Protein AF-A0A4W5PX77-F1 (afdb_monomer_lite)

Radius of gyration: 25.6 Å; chains: 1; bounding box: 79×38×83 Å

Organism: NCBI:txid62062

Foldseek 3Di:
DVVCLVPLVVCVVPVVVLLVVLVVDDLQCNVVNCVSNVDDLLSLLQSLLVNLVVDDDCVVNVVSLVSSLVVSLVVLQAADPDLVVLLSNLLSLLSSLLSLLVNQLALVSLPNNLSSVLSSQSSQQSNVPDDDPVSVVSSVVSLVSSLVSVVVSLCSRCVDQLADPDDDRDPSNVSNVVSLLSQLPRHHNDPVSNVVSNVVSLVVVLVRLLVDQLVSLLVCLVVCLVVCVVRPVSNNVSSVVSNVVSVVVVVVVVVVVVVVVVVVVVVVVVVVPD

pLDDT: mean 84.4, std 13.74, range [32.41, 97.62]

Sequence (274 aa):
MKVMTDKTHLVEVDHLLVRSWMCLLELEDLMSFISVAHVDVLDTLQQLHFSLKSVTCYYTYKQPVTVILSYLIEITGQHFSDNRYGECCLKTAVSVLGTICKDTADSDRCELPLNCLHLVSLIAETAGSSHPQSVKIKENKVLEETLRTMRDWRRKAFPNKLVHHGSYFTSKIEPEMKVWKRLVSVTFGNEEFTERWRSTFLNDFEGKLKKEKPMHQIEIYCDKIEEVGKTSPYFCNSLEKCALEAVTAICQARLSFFSDTVCTLNDNIYLKCV

Secondary structure (DSSP, 8-state):
-HHHHHTGGGGGT-HHHHHHHHTTS-HHHHHHHHHHHT--HHHHHHHHHHHHHH---HHHHHHHHHHHHHHHHHHHTSPPS-HHHHHHHHHHHHHHHHHHHHH--SGGGTHHHHHHHHHHHHHHHHHHTT--HHHHHHHHHHHHHHHHHHHHHHHHHS-S-SSPSSS-HHHHHHHHHHHHHHHHH---S-HHHHHHHHHHHHHHHHHHHTTS-HHHHHHHHHHHHHHHHTT-HHHHHHHHHHHHHHHHHHHHHHHHHHHHHHHHHHHHHHTT--

Structure (mmCIF, N/CA/C/O backbone):
data_AF-A0A4W5PX77-F1
#
_entry.id   AF-A0A4W5PX77-F1
#
loop_
_atom_site.group_PDB
_atom_site.id
_atom_site.type_symbol
_atom_site.label_atom_id
_atom_site.label_alt_id
_atom_site.label_comp_id
_atom_site.label_asym_id
_atom_site.label_entity_id
_atom_site.label_seq_id
_atom_site.pdbx_PDB_ins_code
_atom_site.Cartn_x
_atom_site.Cartn_y
_atom_site.Cartn_z
_atom_site.occupancy
_atom_site.B_iso_or_equiv
_atom_site.auth_seq_id
_atom_site.auth_comp_id
_atom_site.auth_asym_id
_atom_site.auth_atom_id
_atom_site.pdbx_PDB_model_num
ATOM 1 N N . MET A 1 1 ? -22.951 -13.042 18.967 1.00 82.44 1 MET A N 1
ATOM 2 C CA . MET A 1 1 ? -23.517 -11.794 18.412 1.00 82.44 1 MET A CA 1
ATOM 3 C C . MET A 1 1 ? -24.801 -11.322 19.113 1.00 82.44 1 MET A C 1
ATOM 5 O O . MET A 1 1 ? -24.721 -10.320 19.799 1.00 82.44 1 MET A O 1
ATOM 9 N N . LYS A 1 2 ? -25.947 -12.028 19.045 1.00 85.12 2 LYS A N 1
ATOM 10 C CA . LYS A 1 2 ? -27.260 -11.539 19.553 1.00 85.12 2 LYS A CA 1
ATOM 11 C C . LYS A 1 2 ? -27.244 -10.898 20.955 1.00 85.12 2 LYS A C 1
ATOM 13 O O . LYS A 1 2 ? -27.731 -9.792 21.126 1.00 85.12 2 LYS A O 1
ATOM 18 N N . VAL A 1 3 ? -26.620 -11.552 21.940 1.00 88.06 3 VAL A N 1
ATOM 19 C CA . VAL A 1 3 ? -26.504 -11.015 23.313 1.00 88.06 3 VAL A CA 1
ATOM 20 C C . VAL A 1 3 ? -25.723 -9.695 23.359 1.00 88.06 3 VAL A C 1
ATOM 22 O O . VAL A 1 3 ? -26.093 -8.797 24.105 1.00 88.06 3 VAL A O 1
ATOM 25 N N . MET A 1 4 ? -24.661 -9.567 22.561 1.00 89.69 4 MET A N 1
ATOM 26 C CA . MET A 1 4 ? -23.821 -8.364 22.505 1.00 89.69 4 MET A CA 1
ATOM 27 C C . MET A 1 4 ? -24.593 -7.191 21.887 1.00 89.69 4 MET A C 1
ATOM 29 O O . MET A 1 4 ? -24.539 -6.072 22.393 1.00 89.69 4 MET A O 1
ATOM 33 N N . THR A 1 5 ? -25.372 -7.465 20.839 1.00 84.12 5 THR A N 1
ATOM 34 C CA . THR A 1 5 ? -26.258 -6.490 20.187 1.00 84.12 5 THR A CA 1
ATOM 35 C C . THR A 1 5 ? -27.376 -6.033 21.135 1.00 84.12 5 THR A C 1
ATOM 37 O O . THR A 1 5 ? -27.592 -4.841 21.315 1.00 84.12 5 THR A O 1
ATOM 40 N N . ASP A 1 6 ? -28.032 -6.964 21.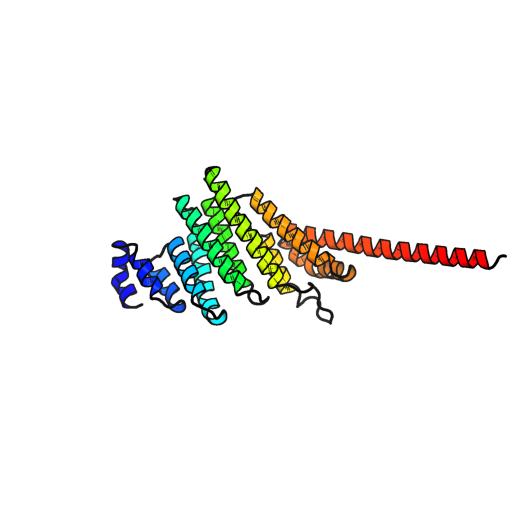835 1.00 88.50 6 ASP A N 1
ATOM 41 C CA . ASP A 1 6 ? -29.110 -6.641 22.786 1.00 88.50 6 ASP A CA 1
ATOM 42 C C . ASP A 1 6 ? -28.602 -5.863 24.017 1.00 88.50 6 ASP A C 1
ATOM 44 O O . ASP A 1 6 ? -29.361 -5.169 24.702 1.00 88.50 6 ASP A O 1
ATOM 48 N N . LYS A 1 7 ? -27.311 -6.001 24.340 1.00 90.06 7 LYS A N 1
ATOM 49 C CA . LYS A 1 7 ? -26.670 -5.409 25.520 1.00 90.06 7 LYS A CA 1
ATOM 50 C C . LYS A 1 7 ? -25.623 -4.352 25.180 1.00 90.06 7 LYS A C 1
ATOM 52 O O . LYS A 1 7 ? -24.792 -4.047 26.026 1.00 90.06 7 LYS A O 1
ATOM 57 N N . THR A 1 8 ? -25.677 -3.752 23.990 1.00 86.12 8 THR A N 1
ATOM 58 C CA . THR A 1 8 ? -24.665 -2.775 23.542 1.00 86.12 8 THR A CA 1
ATOM 59 C C . THR A 1 8 ? -24.523 -1.576 24.488 1.00 86.12 8 THR A C 1
ATOM 61 O O . THR A 1 8 ? -23.413 -1.102 24.682 1.00 86.12 8 THR A O 1
ATOM 64 N N . HIS A 1 9 ? -25.586 -1.178 25.197 1.00 87.06 9 HIS A N 1
ATOM 65 C CA . HIS A 1 9 ? -25.525 -0.152 26.252 1.00 87.06 9 HIS A CA 1
ATOM 66 C C . HIS A 1 9 ? -24.506 -0.449 27.373 1.00 87.06 9 HIS A C 1
ATOM 68 O O . HIS A 1 9 ? -24.065 0.465 28.057 1.00 87.06 9 HIS A O 1
ATOM 74 N N . LEU A 1 10 ? -24.103 -1.710 27.584 1.00 89.31 10 LEU A N 1
ATOM 75 C CA . LEU A 1 10 ? -23.059 -2.055 28.559 1.00 89.31 10 LEU A CA 1
ATOM 76 C C . LEU A 1 10 ? -21.664 -1.577 28.129 1.00 89.31 10 LEU A C 1
ATOM 78 O O . LEU A 1 10 ? -20.806 -1.382 28.985 1.00 89.31 10 LEU A O 1
ATOM 82 N N . VAL A 1 11 ? -21.443 -1.360 26.828 1.00 86.50 11 VAL A N 1
ATOM 83 C CA . VAL A 1 11 ? -20.187 -0.808 26.294 1.00 86.50 11 VAL A CA 1
ATOM 84 C C . VAL A 1 11 ? -19.985 0.642 26.742 1.00 86.50 11 VAL A C 1
ATOM 86 O O . VAL A 1 11 ? -18.852 1.067 26.945 1.00 86.50 11 VAL A O 1
ATOM 89 N N . GLU A 1 12 ? -21.070 1.385 26.980 1.00 81.50 12 GLU A N 1
ATOM 90 C CA . GLU A 1 12 ? -21.004 2.746 27.530 1.00 81.50 12 GLU A CA 1
ATOM 91 C C . GLU A 1 12 ? -20.521 2.759 28.990 1.00 81.50 12 GLU A C 1
ATOM 93 O O . GLU A 1 12 ? -19.965 3.752 29.455 1.00 81.50 12 GLU A O 1
ATOM 98 N N . VAL A 1 13 ? -20.722 1.653 29.717 1.00 84.69 13 VAL A N 1
ATOM 99 C CA . VAL A 1 13 ? -20.333 1.509 31.128 1.00 84.69 13 VAL A CA 1
ATOM 100 C C . VAL A 1 13 ? -18.892 1.013 31.259 1.00 84.69 13 VAL A C 1
ATOM 102 O O . VAL A 1 13 ? -18.151 1.502 32.111 1.00 84.69 13 VAL A O 1
ATOM 105 N N . ASP A 1 14 ? -18.486 0.056 30.421 1.00 86.31 14 ASP A N 1
ATOM 106 C CA . ASP A 1 14 ? -17.130 -0.494 30.399 1.00 86.31 14 ASP A CA 1
ATOM 107 C C . ASP A 1 14 ? -16.559 -0.515 28.975 1.00 86.31 14 ASP A C 1
ATOM 109 O O . ASP A 1 14 ? -16.858 -1.388 28.159 1.00 86.31 14 ASP A O 1
ATOM 113 N N . HIS A 1 15 ? -15.658 0.427 28.704 1.00 78.31 15 HIS A N 1
ATOM 114 C CA . HIS A 1 15 ? -14.959 0.550 27.427 1.00 78.31 15 HIS A CA 1
ATOM 115 C C . HIS A 1 15 ? -14.039 -0.643 27.107 1.00 78.31 15 HIS A C 1
ATOM 117 O O . HIS A 1 15 ? -13.661 -0.824 25.956 1.00 78.31 15 HIS A O 1
ATOM 123 N N . LEU A 1 16 ? -13.670 -1.490 28.078 1.00 86.69 16 LEU A N 1
ATOM 124 C CA . LEU A 1 16 ? -12.897 -2.713 27.815 1.00 86.69 16 LEU A CA 1
ATOM 125 C C . LEU A 1 16 ? -13.786 -3.882 27.373 1.00 86.69 16 LEU A C 1
ATOM 127 O O . LEU A 1 16 ? -13.297 -4.852 26.775 1.00 86.69 16 LEU A O 1
ATOM 131 N N . LEU A 1 17 ? -15.093 -3.793 27.629 1.00 89.81 17 LEU A N 1
ATOM 132 C CA . LEU A 1 17 ? -16.058 -4.819 27.254 1.00 89.81 17 LEU A CA 1
ATOM 133 C C . LEU A 1 17 ? -16.120 -4.992 25.737 1.00 89.81 17 LEU A C 1
ATOM 135 O O . LEU A 1 17 ? -16.166 -6.123 25.256 1.00 89.81 17 LEU A O 1
ATOM 139 N N . VAL A 1 18 ? -16.037 -3.888 24.986 1.00 90.75 18 VAL A N 1
ATOM 140 C CA . VAL A 1 18 ? -16.074 -3.910 23.517 1.00 90.75 18 VAL A CA 1
ATOM 141 C C . VAL A 1 18 ? -14.930 -4.737 22.937 1.00 90.75 18 VAL A C 1
ATOM 143 O O . VAL A 1 18 ? -15.154 -5.578 22.070 1.00 90.75 18 VAL A O 1
ATOM 146 N N . ARG A 1 19 ? -13.720 -4.596 23.492 1.00 90.38 19 ARG A N 1
ATOM 147 C CA . ARG A 1 19 ? -12.536 -5.369 23.090 1.00 90.38 19 ARG A CA 1
ATOM 148 C C . ARG A 1 19 ? -12.712 -6.847 23.403 1.00 90.38 19 ARG A C 1
ATOM 150 O O . ARG A 1 19 ? -12.435 -7.700 22.565 1.00 90.38 19 ARG A O 1
ATOM 157 N N . SER A 1 20 ? -13.221 -7.148 24.595 1.00 91.06 20 SER A N 1
ATOM 158 C CA . SER A 1 20 ? -13.480 -8.525 25.024 1.00 91.06 20 SER A CA 1
ATOM 159 C C . SER A 1 20 ? -14.517 -9.207 24.131 1.00 91.06 20 SER A C 1
ATOM 161 O O . SER A 1 20 ? -14.346 -10.366 23.764 1.00 91.06 20 SER A O 1
ATOM 163 N N . TRP A 1 21 ? -15.574 -8.489 23.745 1.00 92.50 21 TRP A N 1
ATOM 164 C CA . TRP A 1 21 ? -16.597 -8.999 22.836 1.00 92.50 21 TRP A CA 1
ATOM 165 C C . TRP A 1 21 ? -16.064 -9.219 21.428 1.00 92.50 21 TRP A C 1
ATOM 167 O O . TRP A 1 21 ? -16.305 -10.284 20.868 1.00 92.50 21 TRP A O 1
ATOM 177 N N . MET A 1 22 ? -15.287 -8.278 20.891 1.00 91.56 22 MET A N 1
ATOM 178 C CA . MET A 1 22 ? -14.663 -8.429 19.577 1.00 91.56 22 MET A CA 1
ATOM 179 C C . MET A 1 22 ? -13.750 -9.659 19.488 1.00 91.56 22 MET A C 1
ATOM 181 O O . MET A 1 22 ? -13.801 -10.373 18.491 1.00 91.56 22 MET A O 1
ATOM 185 N N . CYS A 1 23 ? -12.983 -9.975 20.537 1.00 89.38 23 CYS A N 1
ATOM 186 C CA . CYS A 1 23 ? -12.140 -11.177 20.585 1.00 89.38 23 CYS A CA 1
ATOM 187 C C . CYS A 1 23 ? -12.918 -12.503 20.495 1.00 89.38 23 CYS A C 1
ATOM 189 O O . CYS A 1 23 ? -12.324 -13.532 20.178 1.00 89.38 23 CYS A O 1
ATOM 191 N N . LEU A 1 24 ? -14.218 -12.497 20.804 1.00 90.25 24 LEU A N 1
ATOM 192 C CA . LEU A 1 24 ? -15.087 -13.675 20.749 1.00 90.25 24 LEU A CA 1
ATOM 193 C C . LEU A 1 24 ? -15.834 -13.804 19.413 1.00 90.25 24 LEU A C 1
ATOM 195 O O . LEU A 1 24 ? -16.539 -14.793 19.216 1.00 90.25 24 LEU A O 1
ATOM 199 N N . LEU A 1 25 ? -15.738 -12.804 18.533 1.00 89.69 25 LEU A N 1
ATOM 200 C CA . LEU A 1 25 ? -16.425 -12.794 17.246 1.00 89.69 25 LEU A CA 1
ATOM 201 C C . LEU A 1 25 ? -15.556 -13.403 16.150 1.00 89.69 25 LEU A C 1
ATOM 203 O O . LEU A 1 25 ? -14.342 -13.200 16.097 1.00 89.69 25 LEU A O 1
ATOM 207 N N . GLU A 1 26 ? -16.213 -14.105 15.233 1.00 88.88 26 GLU A N 1
ATOM 208 C CA . GLU A 1 26 ? -15.604 -14.464 13.962 1.00 88.88 26 GLU A CA 1
ATOM 209 C C . GLU A 1 26 ? -15.428 -13.212 13.097 1.00 88.88 26 GLU A C 1
ATOM 211 O O . GLU A 1 26 ? -16.154 -12.222 13.222 1.00 88.88 26 GLU A O 1
ATOM 216 N N . LEU A 1 27 ? -14.449 -13.253 12.195 1.00 88.56 27 LEU A N 1
ATOM 217 C CA . LEU A 1 27 ? -14.111 -12.103 11.363 1.00 88.56 27 LEU A CA 1
ATOM 218 C C . LEU A 1 27 ? -15.284 -11.661 10.464 1.00 88.56 27 LEU A C 1
ATOM 220 O O . LEU A 1 27 ? -15.426 -10.473 10.191 1.00 88.56 27 LEU A O 1
ATOM 224 N N . GLU A 1 28 ? -16.129 -12.602 10.040 1.00 88.88 28 GLU A N 1
ATOM 225 C CA . GLU A 1 28 ? -17.333 -12.346 9.235 1.00 88.88 28 GLU A CA 1
ATOM 226 C C . GLU A 1 28 ? -18.388 -11.533 10.003 1.00 88.88 28 GLU A C 1
ATOM 228 O O . GLU A 1 28 ? -19.028 -10.644 9.440 1.00 88.88 28 GLU A O 1
ATOM 233 N N . ASP A 1 29 ? -18.506 -11.773 11.308 1.00 90.75 29 ASP A N 1
ATOM 234 C CA . ASP A 1 29 ? -19.460 -11.104 12.194 1.00 90.75 29 ASP A CA 1
ATOM 235 C C . ASP A 1 29 ? -18.956 -9.745 12.691 1.00 90.75 29 ASP A C 1
ATOM 237 O O . ASP A 1 29 ? -19.744 -8.903 13.135 1.00 90.75 29 ASP A O 1
ATOM 241 N N . LEU A 1 30 ? -17.643 -9.517 12.623 1.00 91.56 30 LEU A N 1
ATOM 242 C CA . LEU A 1 30 ? -16.988 -8.380 13.256 1.00 91.56 30 LEU A CA 1
ATOM 243 C C . LEU A 1 30 ? -17.537 -7.035 12.761 1.00 91.56 30 LEU A C 1
ATOM 245 O O . LEU A 1 30 ? -17.789 -6.148 13.573 1.00 91.56 30 LEU A O 1
ATOM 249 N N . MET A 1 31 ? -17.794 -6.892 11.458 1.00 92.19 31 MET A N 1
ATOM 250 C CA . MET A 1 31 ? -18.324 -5.637 10.912 1.00 92.19 31 MET A CA 1
ATOM 251 C C . MET A 1 31 ? -19.724 -5.309 11.398 1.00 92.19 31 MET A C 1
ATOM 253 O O . MET A 1 31 ? -19.991 -4.167 11.766 1.00 92.19 31 MET A O 1
ATOM 257 N N . SER A 1 32 ? -20.602 -6.311 11.452 1.00 90.94 32 SER A N 1
ATOM 258 C CA . SER A 1 32 ? -21.961 -6.113 11.959 1.00 90.94 32 SER A CA 1
ATOM 259 C C . SER A 1 32 ? -21.947 -5.597 13.402 1.00 90.94 32 SER A C 1
ATOM 261 O O . SER A 1 32 ? -22.743 -4.734 13.766 1.00 90.94 32 SER A O 1
ATOM 263 N N . PHE A 1 33 ? -20.992 -6.071 14.206 1.00 91.44 33 PHE A N 1
ATOM 264 C CA . PHE A 1 33 ? -20.818 -5.624 15.577 1.00 91.44 33 PHE A CA 1
ATOM 265 C C . PHE A 1 33 ? -20.198 -4.225 15.661 1.00 91.44 33 PHE A C 1
ATOM 267 O O . PHE A 1 33 ? -20.734 -3.386 16.384 1.00 91.44 33 PHE A O 1
ATOM 274 N N . ILE A 1 34 ? -19.123 -3.954 14.908 1.00 91.12 34 ILE A N 1
ATOM 275 C CA . ILE A 1 34 ? -18.443 -2.648 14.893 1.00 91.12 34 ILE A CA 1
ATOM 276 C C . ILE A 1 34 ? -19.433 -1.520 14.599 1.00 91.12 34 ILE A C 1
ATOM 278 O O . ILE A 1 34 ? -19.446 -0.514 15.308 1.00 91.12 34 ILE A O 1
ATOM 282 N N . SER A 1 35 ? -20.287 -1.712 13.590 1.00 87.50 35 SER A N 1
ATOM 283 C CA . SER A 1 35 ? -21.270 -0.709 13.182 1.00 87.50 35 SER A CA 1
ATOM 284 C C . SER A 1 35 ? -22.351 -0.466 14.237 1.00 87.50 35 SER A C 1
ATOM 286 O O . SER A 1 35 ? -22.776 0.670 14.411 1.00 87.50 35 SER A O 1
ATOM 288 N N . VAL A 1 36 ? -22.796 -1.498 14.962 1.00 88.19 36 VAL A N 1
ATOM 289 C CA . VAL A 1 36 ? -23.818 -1.335 16.014 1.00 88.19 36 VAL A CA 1
ATOM 290 C C . VAL A 1 36 ? -23.225 -0.705 17.275 1.00 88.19 36 VAL A C 1
ATOM 292 O O . VAL A 1 36 ? -23.824 0.193 17.866 1.00 88.19 36 VAL A O 1
ATOM 295 N N . ALA A 1 37 ? -22.043 -1.161 17.686 1.00 86.38 37 ALA A N 1
ATOM 296 C CA . ALA A 1 37 ? -21.389 -0.709 18.909 1.00 86.38 37 ALA A CA 1
ATOM 297 C C . ALA A 1 37 ? -20.621 0.613 18.751 1.00 86.38 37 ALA A C 1
ATOM 299 O O . ALA A 1 37 ? -20.112 1.118 19.747 1.00 86.38 37 ALA A O 1
ATOM 300 N N . HIS A 1 38 ? -20.549 1.172 17.535 1.00 84.75 38 HIS A N 1
ATOM 301 C CA . HIS A 1 38 ? -19.809 2.399 17.216 1.00 84.75 38 HIS A CA 1
ATOM 302 C C . HIS A 1 38 ? -18.356 2.342 17.710 1.00 84.75 38 HIS A C 1
ATOM 304 O O . HIS A 1 38 ? -17.861 3.250 18.377 1.00 84.75 38 HIS A O 1
ATOM 310 N N . VAL A 1 39 ? -17.681 1.231 17.404 1.00 88.38 39 VAL A N 1
ATOM 311 C CA . VAL A 1 39 ? -16.306 0.986 17.856 1.00 88.38 39 VAL A CA 1
ATOM 312 C C . VAL A 1 39 ? -15.356 1.982 17.200 1.00 88.38 39 VAL A C 1
ATOM 314 O O . VAL A 1 39 ? -15.452 2.254 16.001 1.00 88.38 39 VAL A O 1
ATOM 317 N N . ASP A 1 40 ? -14.423 2.508 17.991 1.00 89.44 40 ASP A N 1
ATOM 318 C CA . ASP A 1 40 ? -13.455 3.487 17.517 1.00 89.44 40 ASP A CA 1
ATOM 319 C C . ASP A 1 40 ? -12.414 2.893 16.541 1.00 89.44 40 ASP A C 1
ATOM 321 O O . ASP A 1 40 ? -12.294 1.673 16.356 1.00 89.44 40 ASP A O 1
ATOM 325 N N . VAL A 1 41 ? -11.661 3.782 15.883 1.00 92.38 41 VAL A N 1
ATOM 326 C CA . VAL A 1 41 ? -10.659 3.436 14.859 1.00 92.38 41 VAL A CA 1
ATOM 327 C C . VAL A 1 41 ? -9.562 2.532 15.421 1.00 92.38 41 VAL A C 1
ATOM 329 O O . VAL A 1 41 ? -9.208 1.526 14.803 1.00 92.38 41 VAL A O 1
ATOM 332 N N . LEU A 1 42 ? -9.010 2.880 16.583 1.00 93.31 42 LEU A N 1
ATOM 333 C CA . LEU A 1 42 ? -7.891 2.172 17.195 1.00 93.31 42 LEU A CA 1
ATOM 334 C C . LEU A 1 42 ? -8.287 0.756 17.612 1.00 93.31 42 LEU A C 1
ATOM 336 O O . LEU A 1 42 ? -7.567 -0.192 17.299 1.00 93.31 42 LEU A O 1
ATOM 340 N N . ASP A 1 43 ? -9.422 0.609 18.284 1.00 93.19 43 ASP A N 1
ATOM 341 C CA . ASP A 1 43 ? -9.918 -0.680 18.759 1.00 93.19 43 ASP A CA 1
ATOM 342 C C . ASP A 1 43 ? -10.281 -1.596 17.584 1.00 93.19 43 ASP A C 1
ATOM 344 O O . ASP A 1 43 ? -9.923 -2.779 17.577 1.00 93.19 43 ASP A O 1
ATOM 348 N N . THR A 1 44 ? -10.872 -1.033 16.527 1.00 94.62 44 THR A N 1
ATOM 349 C CA . THR A 1 44 ? -11.137 -1.752 15.275 1.00 94.62 44 THR A CA 1
ATOM 350 C C . THR A 1 44 ? -9.838 -2.212 14.596 1.00 94.62 44 THR A C 1
ATOM 352 O O . THR A 1 44 ? -9.718 -3.372 14.192 1.00 94.62 44 THR A O 1
ATOM 355 N N . LEU A 1 45 ? -8.825 -1.341 14.503 1.00 96.00 45 LEU A N 1
ATOM 356 C CA . LEU A 1 45 ? -7.507 -1.678 13.949 1.00 96.00 45 LEU A CA 1
ATOM 357 C C . LEU A 1 45 ? -6.794 -2.767 14.762 1.00 96.00 45 LEU A C 1
ATOM 359 O O . LEU A 1 45 ? -6.174 -3.665 14.186 1.00 96.00 45 LEU A O 1
ATOM 363 N N . GLN A 1 46 ? -6.869 -2.700 16.093 1.00 94.88 46 GLN A N 1
ATOM 364 C CA . GLN A 1 46 ? -6.278 -3.697 16.985 1.00 94.88 46 GLN A CA 1
ATOM 365 C C . GLN A 1 46 ? -6.940 -5.061 16.807 1.00 94.88 46 GLN A C 1
ATOM 367 O O . GLN A 1 46 ? -6.235 -6.065 16.673 1.00 94.88 46 GLN A O 1
ATOM 372 N N . GLN A 1 47 ? -8.272 -5.095 16.740 1.00 93.81 47 GLN A N 1
ATOM 373 C CA . GLN A 1 47 ? -9.006 -6.330 16.498 1.00 93.81 47 GLN A CA 1
ATOM 374 C C . GLN A 1 47 ? -8.697 -6.914 15.117 1.00 93.81 47 GLN A C 1
ATOM 376 O O . GLN A 1 47 ? -8.498 -8.125 14.985 1.00 93.81 47 GLN A O 1
ATOM 381 N N . LEU A 1 48 ? -8.616 -6.070 14.086 1.00 94.06 48 LEU A N 1
ATOM 382 C CA . LEU A 1 48 ? -8.241 -6.501 12.744 1.00 94.06 48 LEU A CA 1
ATOM 383 C C . LEU A 1 48 ? -6.830 -7.107 12.734 1.00 94.06 48 LEU A C 1
ATOM 385 O O . LEU A 1 48 ? -6.623 -8.194 12.198 1.00 94.06 48 LEU A O 1
ATOM 389 N N . HIS A 1 49 ? -5.866 -6.448 13.379 1.00 93.38 49 HIS A N 1
ATOM 390 C CA . HIS A 1 49 ? -4.502 -6.959 13.514 1.00 93.38 49 HIS A CA 1
ATOM 391 C C . HIS A 1 49 ? -4.448 -8.298 14.260 1.00 93.38 49 HIS A C 1
ATOM 393 O O . HIS A 1 49 ? -3.674 -9.178 13.885 1.00 93.38 49 HIS A O 1
ATOM 399 N N . PHE A 1 50 ? -5.254 -8.461 15.310 1.00 91.69 50 PHE A N 1
ATOM 400 C CA . PHE A 1 50 ? -5.369 -9.719 16.041 1.00 91.69 50 PHE A CA 1
ATOM 401 C C . PHE A 1 50 ? -5.953 -10.832 15.159 1.00 91.69 50 PHE A C 1
ATOM 403 O O . PHE A 1 50 ? -5.364 -11.906 15.059 1.00 91.69 50 PHE A O 1
ATOM 410 N N . SER A 1 51 ? -7.049 -10.549 14.455 1.00 90.12 51 SER A N 1
ATOM 411 C CA . SER A 1 51 ? -7.750 -11.517 13.601 1.00 90.12 51 SER A CA 1
ATOM 412 C C . SER A 1 51 ? -6.900 -11.967 12.408 1.00 90.12 51 SER A C 1
ATOM 414 O O . SER A 1 51 ? -6.876 -13.141 12.051 1.00 90.12 51 SER A O 1
ATOM 416 N N . LEU A 1 52 ? -6.125 -11.058 11.813 1.00 89.69 52 LEU A N 1
ATOM 417 C CA . LEU A 1 52 ? -5.209 -11.393 10.719 1.00 89.69 52 LEU A CA 1
ATOM 418 C C . LEU A 1 52 ? -4.053 -12.306 11.150 1.00 89.69 52 LEU A C 1
ATOM 420 O O . LEU A 1 52 ? -3.456 -12.964 10.307 1.00 89.69 52 LEU A O 1
ATOM 424 N N . LYS A 1 53 ? -3.723 -12.370 12.445 1.00 86.38 53 LYS A N 1
ATOM 425 C CA . LYS A 1 53 ? -2.709 -13.310 12.951 1.00 86.38 53 LYS A CA 1
ATOM 426 C C . LYS A 1 53 ? -3.246 -14.723 13.146 1.00 86.38 53 LYS A C 1
ATOM 428 O O . LYS A 1 53 ? -2.445 -15.654 13.197 1.00 86.38 53 LYS A O 1
ATOM 433 N N . SER A 1 54 ? -4.557 -14.882 13.314 1.00 81.69 54 SER A N 1
ATOM 434 C CA . SER A 1 54 ? -5.187 -16.182 13.557 1.00 81.69 54 SER A CA 1
ATOM 435 C C . SER A 1 54 ? -5.713 -16.841 12.281 1.00 81.69 54 SER A C 1
ATOM 437 O O . SER A 1 54 ? -5.779 -18.069 12.226 1.00 81.69 54 SER A O 1
ATOM 439 N N . VAL A 1 55 ? -6.052 -16.067 11.244 1.00 78.19 55 VAL A N 1
ATOM 440 C CA . VAL A 1 55 ? -6.567 -16.596 9.971 1.00 78.19 55 VAL A CA 1
ATOM 441 C C . VAL A 1 55 ? -5.436 -16.822 8.968 1.00 78.19 55 VAL A C 1
ATOM 443 O O . VAL A 1 55 ? -4.682 -15.911 8.654 1.00 78.19 55 VAL A O 1
ATOM 446 N N . THR A 1 56 ? -5.349 -18.030 8.405 1.00 72.50 56 THR A N 1
ATOM 447 C CA . THR A 1 56 ? -4.269 -18.418 7.475 1.00 72.50 56 THR A CA 1
ATOM 448 C C . THR A 1 56 ? -4.673 -18.414 5.997 1.00 72.50 56 THR A C 1
ATOM 450 O O . THR A 1 56 ? -3.809 -18.502 5.127 1.00 72.50 56 THR A O 1
ATOM 453 N N . CYS A 1 57 ? -5.970 -18.309 5.678 1.00 84.56 57 CYS A N 1
ATOM 454 C CA . CYS A 1 57 ? -6.473 -18.364 4.303 1.00 84.56 57 CYS A CA 1
ATOM 455 C C . CYS A 1 57 ? -6.912 -16.985 3.789 1.00 84.56 57 CYS A C 1
ATOM 457 O O . CYS A 1 57 ? -7.890 -16.415 4.276 1.00 84.56 57 CYS A O 1
ATOM 459 N N . TYR A 1 58 ? -6.243 -16.494 2.738 1.00 84.88 58 TYR A N 1
ATOM 460 C CA . TYR A 1 58 ? -6.559 -15.216 2.085 1.00 84.88 58 TYR A CA 1
ATOM 461 C C . TYR A 1 58 ? -8.023 -15.110 1.640 1.00 84.88 58 TYR A C 1
ATOM 463 O O . TYR A 1 58 ? -8.673 -14.100 1.896 1.00 84.88 58 TYR A O 1
ATOM 471 N N . TYR A 1 59 ? -8.565 -16.145 0.992 1.00 85.06 59 TYR A N 1
ATOM 472 C CA . TYR A 1 59 ? -9.931 -16.098 0.457 1.00 85.06 59 TYR A CA 1
ATOM 473 C C . TYR A 1 59 ? -10.994 -15.986 1.554 1.00 85.06 59 TYR A C 1
ATOM 475 O O . TYR A 1 59 ? -12.039 -15.389 1.311 1.00 85.06 59 TYR A O 1
ATOM 483 N N . THR A 1 60 ? -10.702 -16.498 2.751 1.00 85.19 60 THR A N 1
ATOM 484 C CA . THR A 1 60 ? -11.589 -16.416 3.915 1.00 85.19 60 THR A CA 1
ATOM 485 C C . THR A 1 60 ? -11.619 -15.002 4.489 1.00 85.19 60 THR A C 1
ATOM 487 O O . THR A 1 60 ? -12.693 -14.458 4.716 1.00 85.19 60 THR A O 1
ATOM 490 N N . TYR A 1 61 ? -10.461 -14.355 4.678 1.00 89.75 61 TYR A N 1
ATOM 491 C CA . TYR A 1 61 ? -10.444 -13.019 5.284 1.00 89.75 61 TYR A CA 1
ATOM 492 C C . TYR A 1 61 ? -10.622 -11.873 4.283 1.00 89.75 61 TYR A C 1
ATOM 494 O O . TYR A 1 61 ? -10.955 -10.764 4.695 1.00 89.75 61 TYR A O 1
ATOM 502 N N . LYS A 1 62 ? -10.419 -12.092 2.975 1.00 92.50 62 LYS A N 1
ATOM 503 C CA . LYS A 1 62 ? -10.419 -11.016 1.968 1.00 92.50 62 LYS A CA 1
ATOM 504 C C . LYS A 1 62 ? -11.656 -10.127 2.052 1.00 92.50 62 LYS A C 1
ATOM 506 O O . LYS A 1 62 ? -11.515 -8.906 2.096 1.00 92.50 62 LYS A O 1
ATOM 511 N N . GLN A 1 63 ? -12.846 -10.725 2.022 1.00 93.69 63 GLN A N 1
ATOM 512 C CA . GLN A 1 63 ? -14.098 -9.968 1.995 1.00 93.69 63 GLN A CA 1
ATOM 513 C C . GLN A 1 63 ? -14.333 -9.216 3.313 1.00 93.69 63 GLN A C 1
ATOM 515 O O . GLN A 1 63 ? -14.418 -7.989 3.255 1.00 93.69 63 GLN A O 1
ATOM 520 N N . PRO A 1 64 ? -14.317 -9.872 4.492 1.00 94.00 64 PRO A N 1
ATOM 521 C CA . PRO A 1 64 ? -14.457 -9.166 5.764 1.00 94.00 64 PRO A CA 1
ATOM 522 C C . PRO A 1 64 ? -13.455 -8.021 5.947 1.00 94.00 64 PRO A C 1
ATOM 524 O O . PRO A 1 64 ? -13.841 -6.906 6.288 1.00 94.00 64 PRO A O 1
ATOM 527 N N . VAL A 1 65 ? -12.173 -8.257 5.649 1.00 94.88 65 VAL A N 1
ATOM 528 C CA . VAL A 1 65 ? -11.120 -7.241 5.798 1.00 94.88 65 VAL A CA 1
ATOM 529 C C . VAL A 1 65 ? -11.326 -6.080 4.836 1.00 94.88 65 VAL A C 1
ATOM 531 O O . VAL A 1 65 ? -11.110 -4.937 5.223 1.00 94.88 65 VAL A O 1
ATOM 534 N N . THR A 1 66 ? -11.780 -6.338 3.606 1.00 95.44 66 THR A N 1
ATOM 535 C CA . THR A 1 66 ? -12.104 -5.263 2.655 1.00 95.44 66 THR A CA 1
ATOM 536 C C . THR A 1 66 ? -13.190 -4.351 3.223 1.00 95.44 66 THR A C 1
ATOM 538 O O . THR A 1 66 ? -13.019 -3.136 3.209 1.00 95.44 66 THR A O 1
ATOM 541 N N . VAL A 1 67 ? -14.263 -4.926 3.776 1.00 95.62 67 VAL A N 1
ATOM 542 C CA . VAL A 1 67 ? -15.373 -4.160 4.364 1.00 95.62 67 VAL A CA 1
ATOM 543 C C . VAL A 1 67 ? -14.908 -3.363 5.590 1.00 95.62 67 VAL A C 1
ATOM 545 O O . VAL A 1 67 ? -15.228 -2.179 5.694 1.00 95.62 67 VAL A O 1
ATOM 548 N N . ILE A 1 68 ? -14.092 -3.963 6.467 1.00 95.88 68 ILE A N 1
ATOM 549 C CA . ILE A 1 68 ? -13.501 -3.271 7.629 1.00 95.88 68 ILE A CA 1
ATOM 550 C C . ILE A 1 68 ? -12.628 -2.097 7.188 1.00 95.88 68 ILE A C 1
ATOM 552 O O . ILE A 1 68 ? -12.757 -1.001 7.728 1.00 95.88 68 ILE A O 1
ATOM 556 N N . LEU A 1 69 ? -11.749 -2.297 6.202 1.00 96.00 69 LEU A N 1
ATOM 557 C CA . LEU A 1 69 ? -10.877 -1.235 5.701 1.00 96.00 69 LEU A CA 1
ATOM 558 C C . LEU A 1 69 ? -11.682 -0.086 5.089 1.00 96.00 69 LEU A C 1
ATOM 560 O O . LEU A 1 69 ? -11.370 1.068 5.361 1.00 96.00 69 LEU A O 1
ATOM 564 N N . SER A 1 70 ? -12.721 -0.384 4.304 1.00 94.56 70 SER A N 1
ATOM 565 C CA . SER A 1 70 ? -13.604 0.642 3.737 1.00 94.56 70 SER A CA 1
ATOM 566 C C . SER A 1 70 ? -14.298 1.467 4.820 1.00 94.56 70 SER A C 1
ATOM 568 O O . SER A 1 70 ? -14.276 2.692 4.741 1.00 94.56 70 SER A O 1
ATOM 570 N N . TYR A 1 71 ? -14.835 0.815 5.854 1.00 93.38 71 TYR A N 1
ATOM 571 C CA . TYR A 1 71 ? -15.431 1.508 6.997 1.00 93.38 71 TYR A CA 1
ATOM 572 C C . TYR A 1 71 ? -14.411 2.383 7.734 1.00 93.38 71 TYR A C 1
ATOM 574 O O . TYR A 1 71 ? -14.674 3.553 7.994 1.00 93.38 71 TYR A O 1
ATOM 582 N N . LEU A 1 72 ? -13.217 1.851 8.017 1.00 94.38 72 LEU A N 1
ATOM 583 C CA . LEU A 1 72 ? -12.143 2.608 8.663 1.00 94.38 72 LEU A CA 1
ATOM 584 C C . LEU A 1 72 ? -11.748 3.848 7.856 1.00 94.38 72 LEU A C 1
ATOM 586 O O . LEU A 1 72 ? -11.559 4.909 8.444 1.00 94.38 72 LEU A O 1
ATOM 590 N N . ILE A 1 73 ? -11.637 3.734 6.529 1.00 93.19 73 ILE A N 1
ATOM 591 C CA . ILE A 1 73 ? -11.343 4.870 5.642 1.00 93.19 73 ILE A CA 1
ATOM 592 C C . ILE A 1 73 ? -12.434 5.942 5.763 1.00 93.19 73 ILE A C 1
ATOM 594 O O . ILE A 1 73 ? -12.110 7.123 5.864 1.00 93.19 73 ILE A O 1
ATOM 598 N N . GLU A 1 74 ? -13.705 5.541 5.806 1.00 90.56 74 GLU A N 1
ATOM 599 C CA . GLU A 1 74 ? -14.839 6.460 5.943 1.00 90.56 74 GLU A CA 1
ATOM 600 C C . GLU A 1 74 ? -14.811 7.223 7.276 1.00 90.56 74 GLU A C 1
ATOM 602 O O . GLU A 1 74 ? -14.929 8.449 7.288 1.00 90.56 74 GLU A O 1
ATOM 607 N N . ILE A 1 75 ? -14.585 6.529 8.398 1.00 88.50 75 ILE A N 1
ATOM 608 C CA . ILE A 1 75 ? -14.627 7.159 9.728 1.00 88.50 75 ILE A CA 1
ATOM 609 C C . ILE A 1 75 ? -13.341 7.914 10.099 1.00 88.50 75 ILE A C 1
ATOM 611 O O . ILE A 1 75 ? -13.378 8.824 10.925 1.00 88.50 75 ILE A O 1
ATOM 615 N N . THR A 1 76 ? -12.201 7.578 9.484 1.00 86.38 76 THR A N 1
ATOM 616 C CA . THR A 1 76 ? -10.902 8.224 9.761 1.00 86.38 76 THR A CA 1
ATOM 617 C C . THR A 1 76 ? -10.801 9.626 9.155 1.00 86.38 76 THR A C 1
ATOM 619 O O . THR A 1 76 ? -9.934 10.397 9.551 1.00 86.38 76 THR A O 1
ATOM 622 N N . GLY A 1 77 ? -11.702 10.009 8.242 1.00 67.56 77 GLY A N 1
ATOM 623 C CA . GLY A 1 77 ? -11.707 11.332 7.603 1.00 67.56 77 GLY A CA 1
ATOM 624 C C . GLY A 1 77 ? -11.900 12.531 8.550 1.00 67.56 77 GLY A C 1
ATOM 625 O O . GLY A 1 77 ? -11.876 13.673 8.097 1.00 67.56 77 GLY A O 1
ATOM 626 N N . GLN A 1 78 ? -12.085 12.301 9.853 1.00 65.75 78 GLN A N 1
ATOM 627 C CA . GLN A 1 78 ? -12.191 13.332 10.883 1.00 65.75 78 GLN A CA 1
ATOM 628 C C . GLN A 1 78 ? -10.857 13.485 11.636 1.00 65.75 78 GLN A C 1
ATOM 630 O O . GLN A 1 78 ? -10.217 12.498 11.993 1.00 65.75 78 GLN A O 1
ATOM 635 N N . HIS A 1 79 ? -10.421 14.725 11.891 1.00 65.44 79 HIS A N 1
ATOM 636 C CA . HIS A 1 79 ? -9.177 14.986 12.628 1.00 65.44 79 HIS A CA 1
ATOM 637 C C . HIS A 1 79 ? -9.190 14.334 14.017 1.00 65.44 79 HIS A C 1
ATOM 639 O O . HIS A 1 79 ? -10.124 14.530 14.798 1.00 65.44 79 HIS A O 1
ATOM 645 N N . PHE A 1 80 ? -8.111 13.624 14.359 1.00 72.62 80 PHE A N 1
ATOM 646 C CA . PHE A 1 80 ? -7.923 13.106 15.710 1.00 72.62 80 PHE A CA 1
ATOM 647 C C . PHE A 1 80 ? -7.715 14.262 16.689 1.00 72.62 80 PHE A C 1
ATOM 649 O O . PHE A 1 80 ? -6.821 15.086 16.511 1.00 72.62 80 PHE A O 1
ATOM 656 N N . SER A 1 81 ? -8.519 14.313 17.750 1.00 68.69 81 SER A N 1
ATOM 657 C CA . SER A 1 81 ? -8.374 15.342 18.788 1.00 68.69 81 SER A CA 1
ATOM 658 C C . SER A 1 81 ? -7.166 15.099 19.707 1.00 68.69 81 SER A C 1
ATOM 660 O O . SER A 1 81 ? -6.664 16.042 20.312 1.00 68.69 81 SER A O 1
ATOM 662 N N . ASP A 1 82 ? -6.693 13.848 19.816 1.00 80.06 82 ASP A N 1
ATOM 663 C CA . ASP A 1 82 ? -5.511 13.461 20.599 1.00 80.06 82 ASP A CA 1
ATOM 664 C C . ASP A 1 82 ? -4.390 12.940 19.686 1.00 80.06 82 ASP A C 1
ATOM 666 O O . ASP A 1 82 ? -4.486 11.879 19.065 1.00 80.06 82 ASP A O 1
ATOM 670 N N . ASN A 1 83 ? -3.277 13.667 19.679 1.00 77.12 83 ASN A N 1
ATOM 671 C CA . ASN A 1 83 ? -2.037 13.330 18.983 1.00 77.12 83 ASN A CA 1
ATOM 672 C C . ASN A 1 83 ? -1.508 11.921 19.318 1.00 77.12 83 ASN A C 1
ATOM 674 O O . ASN A 1 83 ? -1.056 11.189 18.437 1.00 77.12 83 ASN A O 1
ATOM 678 N N . ARG A 1 84 ? -1.602 11.489 20.583 1.00 84.06 84 ARG A N 1
ATOM 679 C CA . ARG A 1 84 ? -1.159 10.142 20.992 1.00 84.06 84 ARG A CA 1
ATOM 680 C C . ARG A 1 84 ? -2.076 9.053 20.451 1.00 84.06 84 ARG A C 1
ATOM 682 O O . ARG A 1 84 ? -1.607 7.959 20.142 1.00 84.06 84 ARG A O 1
ATOM 689 N N . TYR A 1 85 ? -3.369 9.348 20.333 1.00 88.00 85 TYR A N 1
ATOM 690 C CA . TYR A 1 85 ? -4.330 8.441 19.717 1.00 88.00 85 TYR A CA 1
ATOM 691 C C . TYR A 1 85 ? -4.012 8.253 18.228 1.00 88.00 85 TYR A C 1
ATOM 693 O O . TYR A 1 85 ? -3.941 7.114 17.765 1.00 88.00 85 TYR A O 1
ATOM 701 N N . GLY A 1 86 ? -3.705 9.342 17.512 1.00 88.88 86 GLY A N 1
ATOM 702 C CA . GLY A 1 86 ? -3.243 9.300 16.121 1.00 88.88 86 GLY A CA 1
ATOM 703 C C . GLY A 1 86 ? -1.967 8.466 15.933 1.00 88.88 86 GLY A C 1
ATOM 704 O O . GLY A 1 86 ? -1.936 7.580 15.078 1.00 88.88 86 GLY A O 1
ATOM 705 N N . GLU A 1 87 ? -0.949 8.658 16.785 1.00 88.62 87 GLU A N 1
ATOM 706 C CA . GLU A 1 87 ? 0.296 7.862 16.758 1.00 88.62 87 GLU A CA 1
ATOM 707 C C . GLU A 1 87 ? 0.012 6.357 16.952 1.00 88.62 87 GLU A C 1
ATOM 709 O O . GLU A 1 87 ? 0.543 5.507 16.227 1.00 88.62 87 GLU A O 1
ATOM 714 N N . CYS A 1 88 ? -0.862 6.011 17.904 1.00 91.31 88 CYS A N 1
ATOM 715 C CA . CYS A 1 88 ? -1.288 4.631 18.147 1.00 91.31 88 CYS A CA 1
ATOM 716 C C . CYS A 1 88 ? -2.059 4.034 16.960 1.00 91.31 88 CYS A C 1
ATOM 718 O O . CYS A 1 88 ? -1.817 2.875 16.601 1.00 91.31 88 CYS A O 1
ATOM 720 N N . CYS A 1 89 ? -2.948 4.808 16.331 1.00 93.62 89 CYS A N 1
ATOM 721 C CA . CYS A 1 89 ? -3.669 4.387 15.130 1.00 93.62 89 CYS A CA 1
ATOM 722 C C . CYS A 1 89 ? -2.694 4.112 13.987 1.00 93.62 89 CYS A C 1
ATOM 724 O O . CYS A 1 89 ? -2.729 3.029 13.403 1.00 93.62 89 CYS A O 1
ATOM 726 N N . LEU A 1 90 ? -1.763 5.037 13.727 1.00 93.75 90 LEU A N 1
ATOM 727 C CA . LEU A 1 90 ? -0.786 4.915 12.647 1.00 93.75 90 LEU A CA 1
ATOM 728 C C . LEU A 1 90 ? 0.078 3.667 12.827 1.00 93.75 90 LEU A C 1
ATOM 730 O O . LEU A 1 90 ? 0.210 2.853 11.914 1.00 93.75 90 LEU A O 1
ATOM 734 N N . LYS A 1 91 ? 0.618 3.463 14.032 1.00 94.75 91 LYS A N 1
ATOM 735 C CA . LYS A 1 91 ? 1.452 2.295 14.337 1.00 94.75 91 LYS A CA 1
ATOM 736 C C . LYS A 1 91 ? 0.686 0.978 14.176 1.00 94.75 91 LYS A C 1
ATOM 738 O O . LYS A 1 91 ? 1.231 0.004 13.644 1.00 94.75 91 LYS A O 1
ATOM 743 N N . THR A 1 92 ? -0.568 0.932 14.628 1.00 96.31 92 THR A N 1
ATOM 744 C CA . THR A 1 92 ? -1.410 -0.264 14.476 1.00 96.31 92 THR A CA 1
ATOM 745 C C . THR A 1 92 ? -1.732 -0.522 13.005 1.00 96.31 92 THR A C 1
ATOM 747 O O . THR A 1 92 ? -1.558 -1.647 12.542 1.00 96.31 92 THR A O 1
ATOM 750 N N . ALA A 1 93 ? -2.101 0.509 12.242 1.00 96.94 93 ALA A N 1
ATOM 751 C CA . ALA A 1 93 ? -2.406 0.399 10.817 1.00 96.94 93 ALA A CA 1
ATOM 752 C C . ALA A 1 93 ? -1.198 -0.075 9.993 1.00 96.94 93 ALA A C 1
ATOM 754 O O . ALA A 1 93 ? -1.339 -0.947 9.138 1.00 96.94 93 ALA A O 1
ATOM 755 N N . VAL A 1 94 ? 0.012 0.403 10.300 1.00 96.81 94 VAL A N 1
ATOM 756 C CA . VAL A 1 94 ? 1.248 -0.094 9.668 1.00 96.81 94 VAL A CA 1
ATOM 757 C C . VAL A 1 94 ? 1.518 -1.561 10.019 1.00 96.81 94 VAL A C 1
ATOM 759 O O . VAL A 1 94 ? 1.965 -2.329 9.167 1.00 96.81 94 VAL A O 1
ATOM 762 N N . SER A 1 95 ? 1.180 -1.995 11.237 1.00 96.62 95 SER A N 1
ATOM 763 C CA . SER A 1 95 ? 1.291 -3.409 11.633 1.00 96.62 95 SER A CA 1
ATOM 764 C C . SER A 1 95 ? 0.289 -4.303 10.884 1.00 96.62 95 SER A C 1
ATOM 766 O O . SER A 1 95 ? 0.642 -5.404 10.446 1.00 96.62 95 SER A O 1
ATOM 768 N N . VAL A 1 96 ? -0.944 -3.820 10.686 1.00 96.56 96 VAL A N 1
ATOM 769 C CA . VAL A 1 96 ? -1.962 -4.471 9.841 1.00 96.56 96 VAL A CA 1
ATOM 770 C C . VAL A 1 96 ? -1.457 -4.582 8.404 1.00 96.56 96 VAL A C 1
ATOM 772 O O . VAL A 1 96 ? -1.424 -5.686 7.860 1.00 96.56 96 VAL A O 1
ATOM 775 N N . LEU A 1 97 ? -0.972 -3.480 7.822 1.00 97.31 97 LEU A N 1
ATOM 776 C CA . LEU A 1 97 ? -0.401 -3.454 6.475 1.00 97.31 97 LEU A CA 1
ATOM 777 C C . LEU A 1 97 ? 0.732 -4.473 6.330 1.00 97.31 97 LEU A C 1
ATOM 779 O O . LEU A 1 97 ? 0.746 -5.255 5.385 1.00 97.31 97 LEU A O 1
ATOM 783 N N . GLY A 1 98 ? 1.662 -4.508 7.287 1.00 95.56 98 GLY A N 1
ATOM 784 C CA . GLY A 1 98 ? 2.769 -5.460 7.291 1.00 95.56 98 GLY A CA 1
ATOM 785 C C . GLY A 1 98 ? 2.323 -6.922 7.356 1.00 95.56 98 GLY A C 1
ATOM 786 O O . GLY A 1 98 ? 3.019 -7.786 6.824 1.00 95.56 98 GLY A O 1
ATOM 787 N N . THR A 1 99 ? 1.174 -7.209 7.971 1.00 94.06 99 THR A N 1
ATOM 788 C CA . THR A 1 99 ? 0.583 -8.556 8.002 1.00 94.06 99 THR A CA 1
ATOM 789 C C . THR A 1 99 ? -0.050 -8.891 6.651 1.00 94.06 99 THR A C 1
ATOM 791 O O . THR A 1 99 ? 0.337 -9.876 6.030 1.00 94.06 99 THR A O 1
ATOM 794 N N . ILE A 1 100 ? -0.902 -8.008 6.120 1.00 94.50 100 ILE A N 1
ATOM 795 C CA . ILE A 1 100 ? -1.538 -8.175 4.802 1.00 94.50 100 ILE A CA 1
ATOM 796 C C . ILE A 1 100 ? -0.483 -8.351 3.698 1.00 94.50 100 ILE A C 1
ATOM 798 O O . ILE A 1 100 ? -0.586 -9.253 2.868 1.00 94.50 100 ILE A O 1
ATOM 802 N N . CYS A 1 101 ? 0.568 -7.531 3.693 1.00 94.31 101 CYS A N 1
ATOM 803 C CA . CYS A 1 101 ? 1.644 -7.585 2.701 1.00 94.31 101 CYS A CA 1
ATOM 804 C C . CYS A 1 101 ? 2.454 -8.892 2.731 1.00 94.31 101 CYS A C 1
ATOM 806 O O . CYS A 1 101 ? 3.065 -9.251 1.725 1.00 94.31 101 CYS A O 1
ATOM 808 N N . LYS A 1 102 ? 2.500 -9.617 3.856 1.00 90.56 102 LYS A N 1
ATOM 809 C CA . LYS A 1 102 ? 3.177 -10.924 3.915 1.00 90.56 102 LYS A CA 1
ATOM 810 C C . LYS A 1 102 ? 2.384 -12.009 3.186 1.00 90.56 102 LYS A C 1
ATOM 812 O O . LYS A 1 102 ? 2.999 -12.850 2.537 1.00 90.56 102 LYS A O 1
ATOM 817 N N . ASP A 1 103 ? 1.059 -11.920 3.221 1.00 86.56 103 ASP A N 1
ATOM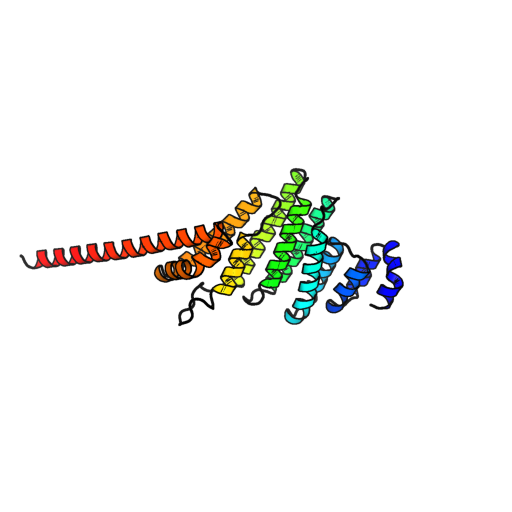 818 C CA . ASP A 1 103 ? 0.147 -12.958 2.722 1.00 86.56 103 ASP A CA 1
ATOM 819 C C . ASP A 1 103 ? -0.365 -12.692 1.293 1.00 86.56 103 ASP A C 1
ATOM 821 O O . ASP A 1 103 ? -1.045 -13.519 0.682 1.00 86.56 103 ASP A O 1
ATOM 825 N N . THR A 1 104 ? -0.036 -11.525 0.736 1.00 88.12 104 THR A N 1
ATOM 826 C CA . THR A 1 104 ? -0.508 -11.044 -0.575 1.00 88.12 104 THR A CA 1
ATOM 827 C C . THR A 1 104 ? 0.632 -10.882 -1.577 1.00 88.12 104 THR A C 1
ATOM 829 O O . THR A 1 104 ? 0.626 -9.981 -2.413 1.00 88.12 104 THR A O 1
ATOM 832 N N . ALA A 1 105 ? 1.630 -11.764 -1.509 1.00 83.31 105 ALA A N 1
ATOM 833 C CA . ALA A 1 105 ? 2.764 -11.779 -2.433 1.00 83.31 105 ALA A CA 1
ATOM 834 C C . ALA A 1 105 ? 2.401 -12.208 -3.872 1.00 83.31 105 ALA A C 1
ATOM 836 O O . ALA A 1 105 ? 3.290 -12.284 -4.712 1.00 83.31 105 ALA A O 1
ATOM 837 N N . ASP A 1 106 ? 1.126 -12.472 -4.162 1.00 83.19 106 ASP A N 1
ATOM 838 C CA . ASP A 1 106 ? 0.625 -12.806 -5.493 1.00 83.19 106 ASP A CA 1
ATOM 839 C C . ASP A 1 106 ? 0.053 -11.559 -6.192 1.00 83.19 106 ASP A C 1
ATOM 841 O O . ASP A 1 106 ? -0.638 -10.740 -5.577 1.00 83.19 106 ASP A O 1
ATOM 845 N N . SER A 1 107 ? 0.317 -11.411 -7.495 1.00 79.06 107 SER A N 1
ATOM 846 C CA . SER A 1 107 ? -0.043 -10.210 -8.272 1.00 79.06 107 SER A CA 1
ATOM 847 C C . SER A 1 107 ? -1.549 -9.898 -8.328 1.00 79.06 107 SER A C 1
ATOM 849 O O . SER A 1 107 ? -1.927 -8.746 -8.526 1.00 79.06 107 SER A O 1
ATOM 851 N N . ASP A 1 108 ? -2.413 -10.898 -8.136 1.00 82.81 108 ASP A N 1
ATOM 852 C CA . ASP A 1 108 ? -3.879 -10.784 -8.145 1.00 82.81 108 ASP A CA 1
ATOM 853 C C . ASP A 1 108 ? -4.466 -10.339 -6.791 1.00 82.81 108 ASP A C 1
ATOM 855 O O . ASP A 1 108 ? -5.666 -10.078 -6.681 1.00 82.81 108 ASP A O 1
ATOM 859 N N . ARG A 1 109 ? -3.630 -10.219 -5.751 1.00 88.56 109 ARG A N 1
ATOM 860 C CA . ARG A 1 109 ? -4.045 -9.892 -4.375 1.00 88.56 109 ARG A CA 1
ATOM 861 C C . ARG A 1 109 ? -3.698 -8.465 -3.952 1.00 88.56 109 ARG A C 1
ATOM 863 O O . ARG A 1 109 ? -3.693 -8.162 -2.760 1.00 88.56 109 ARG A O 1
ATOM 870 N N . CYS A 1 110 ? -3.435 -7.578 -4.910 1.00 91.12 110 CYS A N 1
ATOM 871 C CA . CYS A 1 110 ? -2.917 -6.232 -4.659 1.00 91.12 110 CYS A CA 1
ATOM 872 C C . CYS A 1 110 ? -3.913 -5.243 -4.033 1.00 91.12 110 CYS A C 1
ATOM 874 O O . CYS A 1 110 ? -3.480 -4.276 -3.408 1.00 91.12 110 CYS A O 1
ATOM 876 N N . GLU A 1 111 ? -5.221 -5.486 -4.134 1.00 92.12 111 GLU A N 1
ATOM 877 C CA . GLU A 1 111 ? -6.236 -4.559 -3.614 1.00 92.12 111 GLU A CA 1
ATOM 878 C C . GLU A 1 111 ? -6.156 -4.367 -2.092 1.00 92.12 111 GLU A C 1
ATOM 880 O O . GLU A 1 111 ? -6.226 -3.236 -1.620 1.00 92.12 111 GLU A O 1
ATOM 885 N N . LEU A 1 112 ? -5.952 -5.435 -1.308 1.00 93.94 112 LEU A N 1
ATOM 886 C CA . LEU A 1 112 ? -5.890 -5.316 0.156 1.00 93.94 112 LEU A CA 1
ATOM 887 C C . LEU A 1 112 ? -4.682 -4.490 0.640 1.00 93.94 112 LEU A C 1
ATOM 889 O O . LEU A 1 112 ? -4.901 -3.556 1.415 1.00 93.94 112 LEU A O 1
ATOM 893 N N . PRO A 1 113 ? -3.434 -4.755 0.192 1.00 95.44 113 PRO A N 1
ATOM 894 C CA . PRO A 1 113 ? -2.289 -3.895 0.492 1.00 95.44 113 PRO A CA 1
ATOM 895 C C . PRO A 1 113 ? -2.525 -2.431 0.132 1.00 95.44 113 PRO A C 1
ATOM 897 O O . PRO A 1 113 ? -2.177 -1.548 0.909 1.00 95.44 113 PRO A O 1
ATOM 900 N N . LEU A 1 114 ? -3.130 -2.165 -1.029 1.00 95.81 114 LEU A N 1
ATOM 901 C CA . LEU A 1 114 ? -3.351 -0.802 -1.509 1.00 95.81 114 LEU A CA 1
ATOM 902 C C . LEU A 1 114 ? -4.435 -0.070 -0.711 1.00 95.81 114 LEU A C 1
ATOM 904 O O . LEU A 1 114 ? -4.235 1.090 -0.358 1.00 95.81 114 LEU A O 1
ATOM 908 N N . ASN A 1 115 ? -5.533 -0.741 -0.362 1.00 95.88 115 ASN A N 1
ATOM 909 C CA . ASN A 1 115 ? -6.576 -0.164 0.489 1.00 95.88 115 ASN A CA 1
ATOM 910 C C . ASN A 1 115 ? -6.054 0.093 1.909 1.00 95.88 115 ASN A C 1
ATOM 912 O O . ASN A 1 115 ? -6.299 1.152 2.481 1.00 95.88 115 ASN A O 1
ATOM 916 N N . CYS A 1 116 ? -5.273 -0.837 2.465 1.00 97.06 116 CYS A N 1
ATOM 917 C CA . CYS A 1 116 ? -4.658 -0.642 3.774 1.00 97.06 116 CYS A CA 1
ATOM 918 C C . CYS A 1 116 ? -3.597 0.472 3.750 1.00 97.06 116 CYS A C 1
ATOM 920 O O . CYS A 1 116 ? -3.488 1.232 4.709 1.00 97.06 116 CYS A O 1
ATOM 922 N N . LEU A 1 117 ? -2.836 0.611 2.659 1.00 97.56 117 LEU A N 1
ATOM 923 C CA . LEU A 1 117 ? -1.910 1.727 2.468 1.00 97.56 117 LEU A CA 1
ATOM 924 C C . LEU A 1 117 ? -2.652 3.066 2.394 1.00 97.56 117 LEU A C 1
ATOM 926 O O . LEU A 1 117 ? -2.192 4.038 2.986 1.00 97.56 117 LEU A O 1
ATOM 930 N N . HIS A 1 118 ? -3.793 3.120 1.702 1.00 96.06 118 HIS A N 1
ATOM 931 C CA . HIS A 1 118 ? -4.620 4.323 1.662 1.00 96.06 118 HIS A CA 1
ATOM 932 C C . HIS A 1 118 ? -5.098 4.718 3.064 1.00 96.06 118 HIS A C 1
ATOM 934 O O . HIS A 1 118 ? -4.966 5.879 3.439 1.00 96.06 118 HIS A O 1
ATOM 940 N N . LEU A 1 119 ? -5.540 3.750 3.873 1.00 96.06 119 LEU A N 1
ATOM 941 C CA . LEU A 1 119 ? -5.882 3.992 5.274 1.00 96.06 119 LEU A CA 1
ATOM 942 C C . LEU A 1 119 ? -4.684 4.520 6.083 1.00 96.06 119 LEU A C 1
ATOM 944 O O . LEU A 1 119 ? -4.829 5.485 6.824 1.00 96.06 119 LEU A O 1
ATOM 948 N N . VAL A 1 120 ? -3.493 3.929 5.932 1.00 95.88 120 VAL A N 1
ATOM 949 C CA . VAL A 1 120 ? -2.266 4.407 6.604 1.00 95.88 120 VAL A CA 1
ATOM 950 C C . VAL A 1 120 ? -1.944 5.854 6.219 1.00 95.88 120 VAL A C 1
ATOM 952 O O . VAL A 1 120 ? -1.607 6.655 7.088 1.00 95.88 120 VAL A O 1
ATOM 955 N N . SER A 1 121 ? -2.053 6.186 4.932 1.00 94.31 121 SER A N 1
ATOM 956 C CA . SER A 1 121 ? -1.861 7.542 4.405 1.00 94.31 121 SER A CA 1
ATOM 957 C C . SER A 1 121 ? -2.865 8.523 5.015 1.00 94.31 121 SER A C 1
ATOM 959 O O . SER A 1 121 ? -2.450 9.551 5.547 1.00 94.31 121 SER A O 1
ATOM 961 N N . LEU A 1 122 ? -4.147 8.150 5.063 1.00 92.94 122 LEU A N 1
ATOM 962 C CA . LEU A 1 122 ? -5.203 8.963 5.660 1.00 92.94 122 LEU A CA 1
ATOM 963 C C . LEU A 1 122 ? -4.967 9.202 7.160 1.00 92.94 122 LEU A C 1
ATOM 965 O O . LEU A 1 122 ? -5.030 10.340 7.611 1.00 92.94 122 LEU A O 1
ATOM 969 N N . ILE A 1 123 ? -4.623 8.160 7.927 1.00 92.25 123 ILE A N 1
ATOM 970 C CA . ILE A 1 123 ? -4.291 8.287 9.359 1.00 92.25 123 ILE A CA 1
ATOM 971 C C . ILE A 1 123 ? -3.079 9.209 9.564 1.00 92.25 123 ILE A C 1
ATOM 973 O O . ILE A 1 123 ? -3.051 10.000 10.503 1.00 92.25 123 ILE A O 1
ATOM 977 N N . ALA A 1 124 ? -2.062 9.115 8.703 1.00 90.62 124 ALA A N 1
ATOM 978 C CA . ALA A 1 124 ? -0.878 9.967 8.789 1.00 90.62 124 ALA A CA 1
ATOM 979 C C . ALA A 1 124 ? -1.198 11.439 8.476 1.00 90.62 124 ALA A C 1
ATOM 981 O O . ALA A 1 124 ? -0.647 12.337 9.110 1.00 90.62 124 ALA A O 1
ATOM 982 N N . GLU A 1 125 ? -2.089 11.694 7.515 1.00 88.50 125 GLU A N 1
ATOM 983 C CA . GLU A 1 125 ? -2.589 13.036 7.200 1.00 88.50 125 GLU A CA 1
ATOM 984 C C . GLU A 1 125 ? -3.405 13.627 8.353 1.00 88.50 125 GLU A C 1
ATOM 986 O O . GLU A 1 125 ? -3.171 14.770 8.754 1.00 88.50 125 GLU A O 1
ATOM 991 N N . THR A 1 126 ? -4.317 12.846 8.935 1.00 85.38 126 THR A N 1
ATOM 992 C CA . THR A 1 126 ? -5.184 13.326 10.017 1.00 85.38 126 THR A CA 1
ATOM 993 C C . THR A 1 126 ? -4.449 13.501 11.342 1.00 85.38 126 THR A C 1
ATOM 995 O O . THR A 1 126 ? -4.814 14.396 12.109 1.00 85.38 126 THR A O 1
ATOM 998 N N . ALA A 1 127 ? -3.401 12.710 11.598 1.00 79.88 127 ALA A N 1
ATOM 999 C CA . ALA A 1 127 ? -2.514 12.889 12.742 1.00 79.88 127 ALA A CA 1
ATOM 1000 C C . ALA A 1 127 ? -1.540 14.067 12.534 1.00 79.88 127 ALA A C 1
ATOM 1002 O O . ALA A 1 127 ? -1.404 14.912 13.411 1.00 79.88 127 ALA A O 1
ATOM 1003 N N . GLY A 1 128 ? -0.878 14.188 11.380 1.00 66.19 128 GLY A N 1
ATOM 1004 C CA . GLY A 1 128 ? 0.316 15.032 11.204 1.00 66.19 128 GLY A CA 1
ATOM 1005 C C . GLY A 1 128 ? 0.138 16.559 11.294 1.00 66.19 128 GLY A C 1
ATOM 1006 O O . GLY A 1 128 ? 1.130 17.272 11.472 1.00 66.19 128 GLY A O 1
ATOM 1007 N N . SER A 1 129 ? -1.084 17.095 11.213 1.00 59.91 129 SER A N 1
ATOM 1008 C CA . SER A 1 129 ? -1.324 18.533 10.982 1.00 59.91 129 SER A CA 1
ATOM 1009 C C . SER A 1 129 ? -0.942 19.475 12.140 1.00 59.91 129 SER A C 1
ATOM 1011 O O . SER A 1 129 ? -0.863 20.683 11.931 1.00 59.91 129 SER A O 1
ATOM 1013 N N . SER A 1 130 ? -0.679 18.973 13.355 1.00 59.22 130 SER A N 1
ATOM 1014 C CA . SER A 1 130 ? -0.416 19.812 14.548 1.00 59.22 130 SER A CA 1
ATOM 1015 C C . SER A 1 130 ? 0.695 19.291 15.478 1.00 59.22 130 SER A C 1
ATOM 1017 O O . SER A 1 130 ? 0.770 19.665 16.650 1.00 59.22 130 SER A O 1
ATOM 1019 N N . HIS A 1 131 ? 1.580 18.418 14.986 1.00 65.06 131 HIS A N 1
ATOM 1020 C CA . HIS A 1 131 ? 2.528 17.714 15.854 1.00 65.06 131 HIS A CA 1
ATOM 1021 C C . HIS A 1 131 ? 3.800 18.505 16.234 1.00 65.06 131 HIS A C 1
ATOM 1023 O O . HIS A 1 131 ? 4.435 19.128 15.375 1.00 65.06 131 HIS A O 1
ATOM 1029 N N . PRO A 1 132 ? 4.262 18.403 17.500 1.00 63.66 132 PRO A N 1
ATOM 1030 C CA . PRO A 1 132 ? 5.605 18.813 17.910 1.00 63.66 132 PRO A CA 1
ATOM 1031 C C . PRO A 1 132 ? 6.709 18.028 17.180 1.00 63.66 132 PRO A C 1
ATOM 1033 O O . PRO A 1 132 ? 6.526 16.867 16.810 1.00 63.66 132 PRO A O 1
ATOM 1036 N N . GLN A 1 133 ? 7.903 18.621 17.061 1.00 65.62 133 GLN A N 1
ATOM 1037 C CA . GLN A 1 133 ? 9.066 18.048 16.358 1.00 65.62 133 GLN A CA 1
ATOM 1038 C C . GLN A 1 133 ? 9.417 16.609 16.796 1.00 65.62 133 GLN A C 1
ATOM 1040 O O . GLN A 1 133 ? 9.804 15.782 15.975 1.00 65.62 133 GLN A O 1
ATOM 1045 N N . SER A 1 134 ? 9.281 16.290 18.087 1.00 61.34 134 SER A N 1
ATOM 1046 C CA . SER A 1 134 ? 9.614 14.971 18.642 1.00 61.34 134 SER A CA 1
ATOM 1047 C C . SER A 1 134 ? 8.657 13.860 18.201 1.00 61.34 134 SER A C 1
ATOM 1049 O O . SER A 1 134 ? 9.089 12.716 18.051 1.00 61.34 134 SER A O 1
ATOM 1051 N N . VAL A 1 135 ? 7.381 14.182 17.970 1.00 66.62 135 VAL A N 1
ATOM 1052 C CA . VAL A 1 135 ? 6.385 13.216 17.486 1.00 66.62 135 VAL A CA 1
ATOM 1053 C C . VAL A 1 135 ? 6.546 13.003 15.983 1.00 66.62 135 VAL A C 1
ATOM 1055 O O . VAL A 1 135 ? 6.594 11.856 15.547 1.00 66.62 135 VAL A O 1
ATOM 1058 N N . LYS A 1 136 ? 6.836 14.072 15.228 1.00 70.94 136 LYS A N 1
ATOM 1059 C CA . LYS A 1 136 ? 7.178 13.990 13.796 1.00 70.94 136 LYS A CA 1
ATOM 1060 C C . LYS A 1 136 ? 8.332 13.021 13.512 1.00 70.94 136 LYS A C 1
ATOM 1062 O O . LYS A 1 136 ? 8.303 12.295 12.526 1.00 70.94 136 LYS A O 1
ATOM 1067 N N . ILE A 1 137 ? 9.344 12.952 14.386 1.00 72.06 137 ILE A N 1
ATOM 1068 C CA . ILE A 1 137 ? 10.459 11.994 14.241 1.00 72.06 137 ILE A CA 1
ATOM 1069 C C . ILE A 1 137 ? 9.974 10.539 14.352 1.00 72.06 137 ILE A C 1
ATOM 1071 O O . ILE A 1 137 ? 10.415 9.678 13.586 1.00 72.06 137 ILE A O 1
ATOM 1075 N N . LYS A 1 138 ? 9.085 10.243 15.307 1.00 74.56 138 LYS A N 1
ATOM 1076 C CA . LYS A 1 138 ? 8.545 8.889 15.491 1.00 74.56 138 LYS A CA 1
ATOM 1077 C C . LYS A 1 138 ? 7.603 8.503 14.358 1.00 74.56 138 LYS A C 1
ATOM 1079 O O . LYS A 1 138 ? 7.738 7.401 13.833 1.00 74.56 138 LYS A O 1
ATOM 1084 N N . GLU A 1 139 ? 6.716 9.411 13.962 1.00 79.31 139 GLU A N 1
ATOM 1085 C CA . GLU A 1 139 ? 5.837 9.243 12.802 1.00 79.31 139 GLU A CA 1
ATOM 1086 C C . GLU A 1 139 ? 6.659 8.957 11.548 1.00 79.31 139 GLU A C 1
ATOM 1088 O O . GLU A 1 139 ? 6.425 7.951 10.886 1.00 79.31 139 GLU A O 1
ATOM 1093 N N . ASN A 1 140 ? 7.711 9.741 11.290 1.00 83.50 140 ASN A N 1
ATOM 1094 C CA . ASN A 1 140 ? 8.614 9.499 10.167 1.00 83.50 140 ASN A CA 1
ATOM 1095 C C . ASN A 1 140 ? 9.228 8.099 10.224 1.00 83.50 140 ASN A C 1
ATOM 1097 O O . ASN A 1 140 ? 9.263 7.415 9.211 1.00 83.50 140 ASN A O 1
ATOM 1101 N N . LYS A 1 141 ? 9.661 7.615 11.395 1.00 88.75 141 LYS A N 1
ATOM 1102 C CA . LYS A 1 141 ? 10.195 6.249 11.515 1.00 88.75 141 LYS A CA 1
ATOM 1103 C C . LYS A 1 141 ? 9.155 5.180 11.153 1.00 88.75 141 LYS A C 1
ATOM 1105 O O . LYS A 1 141 ? 9.506 4.194 10.508 1.00 88.75 141 LYS A O 1
ATOM 1110 N N . VAL A 1 142 ? 7.900 5.369 11.564 1.00 91.69 142 VAL A N 1
ATOM 1111 C CA . VAL A 1 142 ? 6.784 4.471 11.221 1.00 91.69 142 VAL A CA 1
ATOM 1112 C C . VAL A 1 142 ? 6.481 4.532 9.720 1.00 91.69 142 VAL A C 1
ATOM 1114 O O . VAL A 1 142 ? 6.289 3.499 9.085 1.00 91.69 142 VAL A O 1
ATOM 1117 N N . LEU A 1 143 ? 6.525 5.719 9.119 1.00 93.44 143 LEU A N 1
ATOM 1118 C CA . LEU A 1 143 ? 6.337 5.907 7.682 1.00 93.44 143 LEU A CA 1
ATOM 1119 C C . LEU A 1 143 ? 7.490 5.314 6.849 1.00 93.44 143 LEU A C 1
ATOM 1121 O O . LEU A 1 143 ? 7.249 4.688 5.817 1.00 93.44 143 LEU A O 1
ATOM 1125 N N . GLU A 1 144 ? 8.736 5.405 7.313 1.00 94.31 144 GLU A N 1
ATOM 1126 C CA . GLU A 1 144 ? 9.880 4.730 6.682 1.00 94.31 144 GLU A CA 1
ATOM 1127 C C . GLU A 1 144 ? 9.732 3.196 6.725 1.00 94.31 144 GLU A C 1
ATOM 1129 O O . GLU A 1 144 ? 10.082 2.492 5.771 1.00 94.31 144 GLU A O 1
ATOM 1134 N N . GLU A 1 145 ? 9.151 2.648 7.799 1.00 95.50 145 GLU A N 1
ATOM 1135 C CA . GLU A 1 145 ? 8.791 1.229 7.863 1.00 95.50 145 GLU A CA 1
ATOM 1136 C C . GLU A 1 145 ? 7.711 0.864 6.833 1.00 95.50 145 GLU A C 1
ATOM 1138 O O . GLU A 1 145 ? 7.840 -0.164 6.155 1.00 95.50 145 GLU A O 1
ATOM 1143 N N . THR A 1 146 ? 6.699 1.718 6.652 1.00 96.88 146 THR A N 1
ATOM 1144 C CA . THR A 1 146 ? 5.687 1.582 5.592 1.00 96.88 146 THR A CA 1
ATOM 1145 C C . THR A 1 146 ? 6.336 1.551 4.209 1.00 96.88 146 THR A C 1
ATOM 1147 O O . THR A 1 146 ? 6.043 0.653 3.416 1.00 96.88 146 THR A O 1
ATOM 1150 N N . LEU A 1 147 ? 7.262 2.477 3.925 1.00 97.56 147 LEU A N 1
ATOM 1151 C CA . LEU A 1 147 ? 7.976 2.546 2.646 1.00 97.56 147 LEU A CA 1
ATOM 1152 C C . LEU A 1 147 ? 8.747 1.255 2.374 1.00 97.56 147 LEU A C 1
ATOM 1154 O O . LEU A 1 147 ? 8.613 0.662 1.300 1.00 97.56 147 LEU A O 1
ATOM 1158 N N . ARG A 1 148 ? 9.519 0.774 3.353 1.00 97.25 148 ARG A N 1
ATOM 1159 C CA . ARG A 1 148 ? 10.253 -0.492 3.231 1.00 97.25 148 ARG A CA 1
ATOM 1160 C C . ARG A 1 148 ? 9.306 -1.664 2.971 1.00 97.25 148 ARG A C 1
ATOM 1162 O O . ARG A 1 148 ? 9.540 -2.435 2.042 1.00 97.25 148 ARG A O 1
ATOM 1169 N N . THR A 1 149 ? 8.226 -1.755 3.744 1.00 97.38 149 THR A N 1
ATOM 1170 C CA . THR A 1 149 ? 7.226 -2.826 3.639 1.00 97.38 149 THR A CA 1
ATOM 1171 C C . THR A 1 149 ? 6.593 -2.867 2.252 1.00 97.38 149 THR A C 1
ATOM 1173 O O . THR A 1 149 ? 6.569 -3.924 1.624 1.00 97.38 149 THR A O 1
ATOM 1176 N N . MET A 1 150 ? 6.148 -1.722 1.728 1.00 97.62 150 MET A N 1
ATOM 1177 C CA . MET A 1 150 ? 5.519 -1.657 0.406 1.00 97.62 150 MET A CA 1
ATOM 1178 C C . MET A 1 150 ? 6.509 -1.907 -0.732 1.00 97.62 150 MET A C 1
ATOM 1180 O O . MET A 1 150 ? 6.155 -2.563 -1.712 1.00 97.62 150 MET A O 1
ATOM 1184 N N . ARG A 1 151 ? 7.767 -1.462 -0.610 1.00 96.69 151 ARG A N 1
ATOM 1185 C CA . ARG A 1 151 ? 8.808 -1.789 -1.600 1.00 96.69 151 ARG A CA 1
ATOM 1186 C C . ARG A 1 151 ? 9.112 -3.283 -1.635 1.00 96.69 151 ARG A C 1
ATOM 1188 O O . ARG A 1 151 ? 9.244 -3.843 -2.725 1.00 96.69 151 ARG A O 1
ATOM 1195 N N . ASP A 1 152 ? 9.236 -3.915 -0.471 1.00 96.00 152 ASP A N 1
ATOM 1196 C CA . ASP A 1 152 ? 9.495 -5.352 -0.356 1.00 96.00 152 ASP A CA 1
ATOM 1197 C C . ASP A 1 152 ? 8.312 -6.175 -0.871 1.00 96.00 152 ASP A C 1
ATOM 1199 O O . ASP A 1 152 ? 8.513 -7.103 -1.656 1.00 96.00 152 ASP A O 1
ATOM 1203 N N . TRP A 1 153 ? 7.086 -5.806 -0.492 1.00 96.44 153 TRP A N 1
ATOM 1204 C CA . TRP A 1 153 ? 5.865 -6.423 -1.005 1.00 96.44 153 TRP A CA 1
ATOM 1205 C C . TRP A 1 153 ? 5.777 -6.311 -2.525 1.00 96.44 153 TRP A C 1
ATOM 1207 O O . TRP A 1 153 ? 5.650 -7.327 -3.199 1.00 96.44 153 TRP A O 1
ATOM 1217 N N . ARG A 1 154 ? 5.947 -5.108 -3.087 1.00 94.50 154 ARG A N 1
ATOM 1218 C CA . ARG A 1 154 ? 5.886 -4.881 -4.538 1.00 94.50 154 ARG A CA 1
ATOM 1219 C C . ARG A 1 154 ? 6.888 -5.756 -5.285 1.00 94.50 154 ARG A C 1
ATOM 1221 O O . ARG A 1 154 ? 6.542 -6.343 -6.306 1.00 94.50 154 ARG A O 1
ATOM 1228 N N . ARG A 1 155 ? 8.128 -5.863 -4.789 1.00 92.88 155 ARG A N 1
ATOM 1229 C CA . ARG A 1 155 ? 9.161 -6.726 -5.393 1.00 92.88 155 ARG A CA 1
ATOM 1230 C C . ARG A 1 155 ? 8.760 -8.204 -5.398 1.00 92.88 155 ARG A C 1
ATOM 1232 O O . ARG A 1 155 ? 9.116 -8.902 -6.341 1.00 92.88 155 ARG A O 1
ATOM 1239 N N . LYS A 1 156 ? 8.035 -8.666 -4.375 1.00 92.81 156 LYS A N 1
ATOM 1240 C CA . LYS A 1 156 ? 7.526 -10.043 -4.281 1.00 92.81 156 LYS A CA 1
ATOM 1241 C C . LYS A 1 156 ? 6.288 -10.273 -5.149 1.00 92.81 156 LYS A C 1
ATOM 1243 O O . LYS A 1 156 ? 6.253 -11.272 -5.848 1.00 92.81 156 LYS A O 1
ATOM 1248 N N . ALA A 1 157 ? 5.342 -9.332 -5.141 1.00 91.00 157 ALA A N 1
ATOM 1249 C CA . ALA A 1 157 ? 4.108 -9.376 -5.928 1.00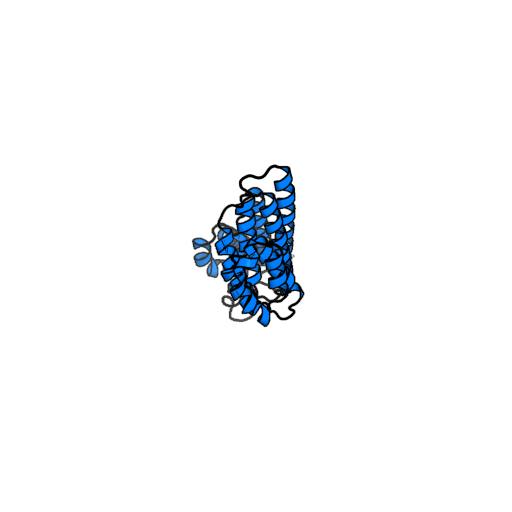 91.00 157 ALA A CA 1
ATOM 1250 C C . ALA A 1 157 ? 4.359 -9.304 -7.439 1.00 91.00 157 ALA A C 1
ATOM 1252 O O . ALA A 1 157 ? 3.633 -9.909 -8.223 1.00 91.00 157 ALA A O 1
ATOM 1253 N N . PHE A 1 158 ? 5.416 -8.597 -7.849 1.00 89.88 158 PHE A N 1
ATOM 1254 C CA . PHE A 1 158 ? 5.770 -8.393 -9.252 1.00 89.88 158 PHE A CA 1
ATOM 1255 C C . PHE A 1 158 ? 7.268 -8.660 -9.495 1.00 89.88 158 PHE A C 1
ATOM 1257 O O . PHE A 1 158 ? 8.028 -7.723 -9.782 1.00 89.88 158 PHE A O 1
ATOM 1264 N N . PRO A 1 159 ? 7.724 -9.925 -9.387 1.00 86.56 159 PRO A N 1
ATOM 1265 C CA . PRO A 1 159 ? 9.147 -10.265 -9.446 1.00 86.56 159 PRO A CA 1
ATOM 1266 C C . PRO A 1 159 ? 9.693 -10.262 -10.880 1.00 86.56 159 PRO A C 1
ATOM 1268 O O . PRO A 1 159 ? 10.876 -10.007 -11.108 1.00 86.56 159 PRO A O 1
ATOM 1271 N N . ASN A 1 160 ? 8.825 -10.533 -11.853 1.00 83.75 160 ASN A N 1
ATOM 1272 C CA . ASN A 1 160 ? 9.193 -10.693 -13.251 1.00 83.75 160 ASN A CA 1
ATOM 1273 C C . ASN A 1 160 ? 9.384 -9.350 -13.956 1.00 83.75 160 ASN A C 1
ATOM 1275 O O . ASN A 1 160 ? 8.979 -8.297 -13.466 1.00 83.75 160 ASN A O 1
ATOM 1279 N N . LYS A 1 161 ? 9.978 -9.410 -15.150 1.00 80.69 161 LYS A N 1
ATOM 1280 C CA . LYS A 1 161 ? 9.964 -8.317 -16.127 1.00 80.69 161 LYS A CA 1
ATOM 1281 C C . LYS A 1 161 ? 8.535 -7.852 -16.417 1.00 80.69 161 LYS A C 1
ATOM 1283 O O . LYS A 1 161 ? 7.600 -8.649 -16.330 1.00 80.69 161 LYS A O 1
ATOM 1288 N N . LEU A 1 162 ? 8.389 -6.574 -16.762 1.00 76.88 162 LEU A N 1
ATOM 1289 C CA . LEU A 1 162 ? 7.103 -5.986 -17.139 1.00 76.88 162 LEU A CA 1
ATOM 1290 C C . LEU A 1 162 ? 6.544 -6.721 -18.362 1.00 76.88 162 LEU A C 1
ATOM 1292 O O . LEU A 1 162 ? 5.378 -7.104 -18.386 1.00 76.88 162 LEU A O 1
ATOM 1296 N N . VAL A 1 163 ? 7.404 -7.006 -19.341 1.00 70.56 163 VAL A N 1
ATOM 1297 C CA . VAL A 1 163 ? 7.014 -7.693 -20.575 1.00 70.56 163 VAL A CA 1
ATOM 1298 C C . VAL A 1 163 ? 7.378 -9.173 -20.499 1.00 70.56 163 VAL A C 1
ATOM 1300 O O . VAL A 1 163 ? 8.537 -9.537 -20.299 1.00 70.56 163 VAL A O 1
ATOM 1303 N N . HIS A 1 164 ? 6.392 -10.048 -20.709 1.00 63.88 164 HIS A N 1
ATOM 1304 C CA . HIS A 1 164 ? 6.635 -11.475 -20.943 1.00 63.88 164 HIS A CA 1
ATOM 1305 C C . HIS A 1 164 ? 6.644 -11.734 -22.455 1.00 63.88 164 HIS A C 1
ATOM 1307 O O . HIS A 1 164 ? 5.746 -11.287 -23.163 1.00 63.88 164 HIS A O 1
ATOM 1313 N N . HIS A 1 165 ? 7.655 -12.445 -22.962 1.00 52.75 165 HIS A N 1
ATOM 1314 C CA . HIS A 1 165 ? 7.751 -12.793 -24.384 1.00 52.75 165 HIS A CA 1
ATOM 1315 C C . HIS A 1 165 ? 6.511 -13.586 -24.850 1.00 52.75 165 HIS A C 1
ATOM 1317 O O . HIS A 1 165 ? 6.218 -14.637 -24.286 1.00 52.75 165 HIS A O 1
ATOM 1323 N N . GLY A 1 166 ? 5.810 -13.100 -25.887 1.00 52.56 166 GLY A N 1
ATOM 1324 C CA . GLY A 1 166 ? 4.696 -13.806 -26.543 1.00 52.56 166 GLY A CA 1
ATOM 1325 C C . GLY A 1 166 ? 3.379 -13.013 -26.615 1.00 52.56 166 GLY A C 1
ATOM 1326 O O . GLY A 1 166 ? 2.714 -12.817 -25.603 1.00 52.56 166 GLY A O 1
ATOM 1327 N N . SER A 1 167 ? 3.054 -12.567 -27.834 1.00 46.28 167 SER A N 1
ATOM 1328 C CA . SER A 1 167 ? 1.787 -12.097 -28.450 1.00 46.28 167 SER A CA 1
ATOM 1329 C C . SER A 1 167 ? 0.696 -11.310 -27.697 1.00 46.28 167 SER A C 1
ATOM 1331 O O . SER A 1 167 ? -0.289 -10.975 -28.344 1.00 46.28 167 SER A O 1
ATOM 1333 N N . TYR A 1 168 ? 0.826 -10.927 -26.424 1.00 53.53 168 TYR A N 1
ATOM 1334 C CA . TYR A 1 168 ? -0.129 -10.003 -25.780 1.00 53.53 168 TYR A CA 1
ATOM 1335 C C . TYR A 1 168 ? 0.593 -9.045 -24.827 1.00 53.53 168 TYR A C 1
ATOM 1337 O O . TYR A 1 168 ? 0.581 -9.215 -23.609 1.00 53.53 168 TYR A O 1
ATOM 1345 N N . PHE A 1 169 ? 1.267 -8.054 -25.413 1.00 59.62 169 PHE A N 1
ATOM 1346 C CA . PHE A 1 169 ? 2.073 -7.054 -24.708 1.00 59.62 169 PHE A CA 1
ATOM 1347 C C . PHE A 1 169 ? 1.261 -6.241 -23.683 1.00 59.62 169 PHE A C 1
ATOM 1349 O O . PHE A 1 169 ? 1.729 -5.977 -22.580 1.00 59.62 169 PHE A O 1
ATOM 1356 N N . THR A 1 170 ? 0.017 -5.897 -24.015 1.00 57.41 170 THR A N 1
ATOM 1357 C CA . THR A 1 170 ? -0.776 -4.897 -23.285 1.00 57.41 170 THR A CA 1
ATOM 1358 C C . THR A 1 170 ? -1.535 -5.457 -22.077 1.00 57.41 170 THR A C 1
ATOM 1360 O O . THR A 1 170 ? -1.581 -4.808 -21.031 1.00 57.41 170 THR A O 1
ATOM 1363 N N . SER A 1 171 ? -2.074 -6.680 -22.162 1.00 61.00 171 SER A N 1
ATOM 1364 C CA . SER A 1 171 ? -2.967 -7.236 -21.127 1.00 61.00 171 SER A CA 1
ATOM 1365 C C . SER A 1 171 ? -2.253 -7.669 -19.843 1.00 61.00 171 SER A C 1
ATOM 1367 O O . SER A 1 171 ? -2.844 -7.630 -18.766 1.00 61.00 171 SER A O 1
ATOM 1369 N N . LYS A 1 172 ? -0.975 -8.062 -19.922 1.00 66.12 172 LYS A N 1
ATOM 1370 C CA . LYS A 1 172 ? -0.202 -8.516 -18.750 1.00 66.12 172 LYS A CA 1
ATOM 1371 C C . LYS A 1 172 ? 0.412 -7.378 -17.935 1.00 66.12 172 LYS A C 1
ATOM 1373 O O . LYS A 1 172 ? 0.685 -7.564 -16.754 1.00 66.12 172 LYS A O 1
ATOM 1378 N N . ILE A 1 173 ? 0.620 -6.215 -18.549 1.00 75.62 173 ILE A N 1
ATOM 1379 C CA . ILE A 1 173 ? 1.262 -5.055 -17.915 1.00 75.62 173 ILE A CA 1
ATOM 1380 C C . ILE A 1 173 ? 0.251 -4.235 -17.102 1.00 75.62 173 ILE A C 1
ATOM 1382 O O . ILE A 1 173 ? 0.607 -3.622 -16.096 1.00 75.62 173 ILE A O 1
ATOM 1386 N N . GLU A 1 174 ? -1.018 -4.241 -17.509 1.00 79.06 174 GLU A N 1
ATOM 1387 C CA . GLU A 1 174 ? -2.053 -3.368 -16.953 1.00 79.06 174 GLU A CA 1
ATOM 1388 C C . GLU A 1 174 ? -2.275 -3.510 -15.432 1.00 79.06 174 GLU A C 1
ATOM 1390 O O . GLU A 1 174 ? -2.329 -2.476 -14.758 1.00 79.06 174 GLU A O 1
ATOM 1395 N N . PRO A 1 175 ? -2.338 -4.722 -14.837 1.00 81.50 175 PRO A N 1
ATOM 1396 C CA . PRO A 1 175 ? -2.487 -4.856 -13.388 1.00 81.50 175 PRO A CA 1
ATOM 1397 C C . PRO A 1 175 ? -1.310 -4.238 -12.627 1.00 81.50 175 PRO A C 1
ATOM 1399 O O . PRO A 1 175 ? -1.515 -3.495 -11.670 1.00 81.50 175 PRO A O 1
ATOM 1402 N N . GLU A 1 176 ? -0.078 -4.480 -13.083 1.00 88.38 176 GLU A N 1
ATOM 1403 C CA . GLU A 1 176 ? 1.116 -3.927 -12.443 1.00 88.38 176 GLU A CA 1
ATOM 1404 C C . GLU A 1 176 ? 1.176 -2.395 -12.598 1.00 88.38 176 GLU A C 1
ATOM 1406 O O . GLU A 1 176 ? 1.497 -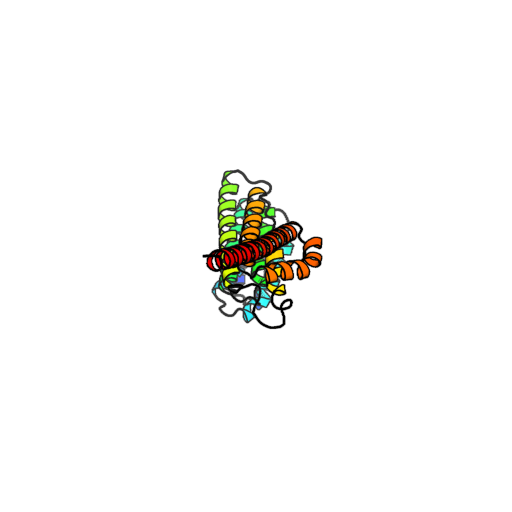1.693 -11.638 1.00 88.38 176 GLU A O 1
ATOM 1411 N N . MET A 1 177 ? 0.797 -1.845 -13.759 1.00 86.62 177 MET A N 1
ATOM 1412 C CA . MET A 1 177 ? 0.735 -0.388 -13.963 1.00 86.62 177 MET A CA 1
ATOM 1413 C C . MET A 1 177 ? -0.262 0.295 -13.029 1.00 86.62 177 MET A C 1
ATOM 1415 O O . MET A 1 177 ? 0.041 1.357 -12.480 1.00 86.62 177 MET A O 1
ATOM 1419 N N . LYS A 1 178 ? -1.430 -0.317 -12.794 1.00 87.56 178 LYS A N 1
ATOM 1420 C CA . LYS A 1 178 ? -2.420 0.202 -11.836 1.00 87.56 178 LYS A CA 1
ATOM 1421 C C . LYS A 1 178 ? -1.844 0.280 -10.422 1.00 87.56 178 LYS A C 1
ATOM 1423 O O . LYS A 1 178 ? -2.062 1.282 -9.736 1.00 87.56 178 LYS A O 1
ATOM 1428 N N . VAL A 1 179 ? -1.063 -0.723 -10.011 1.00 91.88 179 VAL A N 1
ATOM 1429 C CA . VAL A 1 179 ? -0.356 -0.711 -8.720 1.00 91.88 179 VAL A CA 1
ATOM 1430 C C . VAL A 1 179 ? 0.659 0.430 -8.666 1.00 91.88 179 VAL A C 1
ATOM 1432 O O . VAL A 1 179 ? 0.631 1.212 -7.718 1.00 91.88 179 VAL A O 1
ATOM 1435 N N . TRP A 1 180 ? 1.512 0.581 -9.683 1.00 92.56 180 TRP A N 1
ATOM 1436 C CA . TRP A 1 180 ? 2.500 1.665 -9.730 1.00 92.56 180 TRP A CA 1
ATOM 1437 C C . TRP A 1 180 ? 1.865 3.049 -9.639 1.00 92.56 180 TRP A C 1
ATOM 1439 O O . TRP A 1 180 ? 2.296 3.872 -8.831 1.00 92.56 180 TRP A O 1
ATOM 1449 N N . LYS A 1 181 ? 0.802 3.281 -10.412 1.00 90.56 181 LYS A N 1
ATOM 1450 C CA . LYS A 1 181 ? 0.050 4.534 -10.385 1.00 90.56 181 LYS A CA 1
ATOM 1451 C C . LYS A 1 181 ? -0.496 4.822 -8.989 1.00 90.56 181 LYS A C 1
ATOM 1453 O O . LYS A 1 181 ? -0.277 5.914 -8.475 1.00 90.56 181 LYS A O 1
ATOM 1458 N N . ARG A 1 182 ? -1.141 3.839 -8.348 1.00 91.94 182 ARG A N 1
ATOM 1459 C CA . ARG A 1 182 ? -1.649 3.992 -6.977 1.00 91.94 182 ARG A CA 1
ATOM 1460 C C . ARG A 1 182 ? -0.534 4.307 -5.983 1.00 91.94 182 ARG A C 1
ATOM 1462 O O . ARG A 1 182 ? -0.705 5.220 -5.189 1.00 91.94 182 ARG A O 1
ATOM 1469 N N . LEU A 1 183 ? 0.607 3.617 -6.057 1.00 94.88 183 LEU A N 1
ATOM 1470 C CA . LEU A 1 183 ? 1.747 3.856 -5.164 1.00 94.88 183 LEU A CA 1
ATOM 1471 C C . LEU A 1 183 ? 2.319 5.274 -5.311 1.00 94.88 183 LEU A C 1
ATOM 1473 O O . LEU A 1 183 ? 2.595 5.921 -4.308 1.00 94.88 183 LEU A O 1
ATOM 1477 N N . VAL A 1 184 ? 2.479 5.773 -6.539 1.00 93.44 184 VAL A N 1
ATOM 1478 C CA . VAL A 1 184 ? 3.041 7.111 -6.821 1.00 93.44 184 VAL A CA 1
ATOM 1479 C C . VAL A 1 184 ? 2.083 8.242 -6.426 1.00 93.44 184 VAL A C 1
ATOM 1481 O O . VAL A 1 184 ? 2.532 9.339 -6.084 1.00 93.44 184 VAL A O 1
ATOM 1484 N N . SER A 1 185 ? 0.776 7.981 -6.465 1.00 92.19 185 SER A N 1
ATOM 1485 C CA . SER A 1 185 ? -0.267 8.949 -6.115 1.00 92.19 185 SER A CA 1
ATOM 1486 C C . SER A 1 185 ? -0.508 9.103 -4.612 1.00 92.19 185 SER A C 1
ATOM 1488 O O . SER A 1 185 ? -1.240 10.012 -4.234 1.00 92.19 185 SER A O 1
ATOM 1490 N N . VAL A 1 186 ? 0.078 8.256 -3.759 1.00 93.00 186 VAL A N 1
ATOM 1491 C CA . VAL A 1 186 ? -0.100 8.372 -2.304 1.00 93.00 186 VAL A CA 1
ATOM 1492 C C . VAL A 1 186 ? 0.516 9.668 -1.785 1.00 93.00 186 VAL A C 1
ATOM 1494 O O . VAL A 1 186 ? 1.652 10.017 -2.121 1.00 93.00 186 VAL A O 1
ATOM 1497 N N . THR A 1 187 ? -0.239 10.354 -0.936 1.00 91.38 187 THR A N 1
ATOM 1498 C CA . THR A 1 187 ? 0.193 11.517 -0.168 1.00 91.38 187 THR A CA 1
ATOM 1499 C C . THR A 1 187 ? 0.229 11.179 1.312 1.00 91.38 187 THR A C 1
ATOM 1501 O O . THR A 1 187 ? -0.461 10.283 1.794 1.00 91.38 187 THR A O 1
ATOM 1504 N N . PHE A 1 188 ? 1.103 11.860 2.031 1.00 87.69 188 PHE A N 1
ATOM 1505 C CA . PHE A 1 188 ? 1.163 11.832 3.480 1.00 87.69 188 PHE A CA 1
ATOM 1506 C C . PHE A 1 188 ? 1.123 13.282 3.953 1.00 87.69 188 PHE A C 1
ATOM 1508 O O . PHE A 1 188 ? 1.636 14.168 3.269 1.00 87.69 188 PHE A O 1
ATOM 1515 N N . GLY A 1 189 ? 0.604 13.534 5.157 1.00 82.31 189 GLY A N 1
ATOM 1516 C CA . GLY A 1 189 ? 0.550 14.890 5.729 1.00 82.31 189 GLY A CA 1
ATOM 1517 C C . GLY A 1 189 ? 1.924 15.558 5.905 1.00 82.31 189 GLY A C 1
ATOM 1518 O O . GLY A 1 189 ? 2.006 16.736 6.233 1.00 82.31 189 GLY A O 1
ATOM 1519 N N . ASN A 1 190 ? 3.009 14.809 5.683 1.00 85.75 190 ASN A N 1
ATOM 1520 C CA . ASN A 1 190 ? 4.377 15.293 5.589 1.00 85.75 190 ASN A CA 1
ATOM 1521 C C . ASN A 1 190 ? 4.814 15.370 4.111 1.00 85.75 190 ASN A C 1
ATOM 1523 O O . ASN A 1 190 ? 4.991 14.339 3.453 1.00 85.75 190 ASN A O 1
ATOM 1527 N N . GLU A 1 191 ? 5.030 16.587 3.609 1.00 88.38 191 GLU A N 1
ATOM 1528 C CA . GLU A 1 191 ? 5.462 16.849 2.228 1.00 88.38 191 GLU A CA 1
ATOM 1529 C C . GLU A 1 191 ? 6.834 16.236 1.908 1.00 88.38 191 GLU A C 1
ATOM 1531 O O . GLU A 1 191 ? 6.973 15.551 0.896 1.00 88.38 191 GLU A O 1
ATOM 1536 N N . GLU A 1 192 ? 7.821 16.386 2.798 1.00 89.75 192 GLU A N 1
ATOM 1537 C CA . GLU A 1 192 ? 9.175 15.838 2.614 1.00 89.75 192 GLU A CA 1
ATOM 1538 C C . GLU A 1 192 ? 9.135 14.308 2.480 1.00 89.75 192 GLU A C 1
ATOM 1540 O O . GLU A 1 192 ? 9.762 13.717 1.593 1.00 89.75 192 GLU A O 1
ATOM 1545 N N . PHE A 1 193 ? 8.358 13.647 3.343 1.00 91.38 193 PHE A N 1
ATOM 1546 C CA . PHE A 1 193 ? 8.181 12.201 3.258 1.00 91.38 193 PHE A CA 1
ATOM 1547 C C . PHE A 1 193 ? 7.408 11.801 1.996 1.00 91.38 193 PHE A C 1
ATOM 1549 O O . PHE A 1 193 ? 7.770 10.823 1.345 1.00 91.38 193 PHE A O 1
ATOM 1556 N N . THR A 1 194 ? 6.387 12.565 1.607 1.00 92.94 194 THR A N 1
ATOM 1557 C CA . THR A 1 194 ? 5.617 12.324 0.378 1.00 92.94 194 THR A CA 1
ATOM 1558 C C . THR A 1 194 ? 6.497 12.390 -0.870 1.00 92.94 194 THR A C 1
ATOM 1560 O O . THR A 1 194 ? 6.412 11.524 -1.743 1.00 92.94 194 THR A O 1
ATOM 1563 N N . GLU A 1 195 ? 7.386 13.377 -0.961 1.00 92.94 195 GLU A N 1
ATOM 1564 C CA . GLU A 1 195 ? 8.348 13.487 -2.059 1.00 92.94 195 GLU A CA 1
ATOM 1565 C C . GLU A 1 195 ? 9.340 12.322 -2.071 1.00 92.94 195 GLU A C 1
ATOM 1567 O O . GLU A 1 195 ? 9.598 11.728 -3.126 1.00 92.94 195 GLU A O 1
ATOM 1572 N N . ARG A 1 196 ? 9.862 11.936 -0.900 1.00 95.06 196 ARG A N 1
ATOM 1573 C CA . ARG A 1 196 ? 10.746 10.770 -0.761 1.00 95.06 196 ARG A CA 1
ATOM 1574 C C . ARG A 1 196 ? 10.046 9.476 -1.168 1.00 95.06 196 ARG A C 1
ATOM 1576 O O . ARG A 1 196 ? 10.620 8.680 -1.911 1.00 95.06 196 ARG A O 1
ATOM 1583 N N . TRP A 1 197 ? 8.813 9.267 -0.718 1.00 96.25 197 TRP A N 1
ATOM 1584 C CA . TRP A 1 197 ? 7.985 8.123 -1.087 1.00 96.25 197 TRP A CA 1
ATOM 1585 C C . TRP A 1 197 ? 7.826 8.043 -2.604 1.00 96.25 197 TRP A C 1
ATOM 1587 O O . TRP A 1 197 ? 8.180 7.039 -3.230 1.00 96.25 197 TRP A O 1
ATOM 1597 N N . ARG A 1 198 ? 7.357 9.140 -3.208 1.00 95.44 198 ARG A N 1
ATOM 1598 C CA . ARG A 1 198 ? 7.085 9.226 -4.641 1.00 95.44 198 ARG A CA 1
ATOM 1599 C C . ARG A 1 198 ? 8.341 8.991 -5.471 1.00 95.44 198 ARG A C 1
ATOM 1601 O O . ARG A 1 198 ? 8.337 8.133 -6.350 1.00 95.44 198 ARG A O 1
ATOM 1608 N N . SER A 1 199 ? 9.419 9.714 -5.173 1.00 95.38 199 SER A N 1
ATOM 1609 C CA . SER A 1 199 ? 10.700 9.568 -5.877 1.00 95.38 199 SER A CA 1
ATOM 1610 C C . SER A 1 199 ? 11.256 8.151 -5.755 1.00 95.38 199 SER A C 1
ATOM 1612 O O . SER A 1 199 ? 11.751 7.600 -6.734 1.00 95.38 199 SER A O 1
ATOM 1614 N N . THR A 1 200 ? 11.107 7.512 -4.593 1.00 97.06 200 THR A N 1
ATOM 1615 C CA . THR A 1 200 ? 11.544 6.129 -4.392 1.00 97.06 200 THR A CA 1
ATOM 1616 C C . THR A 1 200 ? 10.792 5.155 -5.297 1.00 97.06 200 THR A C 1
ATOM 1618 O O . THR A 1 200 ? 11.432 4.337 -5.958 1.00 97.06 200 THR A O 1
ATOM 1621 N N . PHE A 1 201 ? 9.459 5.237 -5.369 1.00 96.69 201 PHE A N 1
ATOM 1622 C CA . PHE A 1 201 ? 8.677 4.350 -6.238 1.00 96.69 201 PHE A CA 1
ATOM 1623 C C . PHE A 1 201 ? 8.861 4.659 -7.728 1.00 96.69 201 PHE A C 1
ATOM 1625 O O . PHE A 1 201 ? 8.913 3.722 -8.522 1.00 96.69 201 PHE A O 1
ATOM 1632 N N . LEU A 1 202 ? 9.044 5.926 -8.114 1.00 95.50 202 LEU A N 1
ATOM 1633 C CA . LEU A 1 202 ? 9.393 6.289 -9.492 1.00 95.50 202 LEU A CA 1
ATOM 1634 C C . LEU A 1 202 ? 10.763 5.727 -9.889 1.00 95.50 202 LEU A C 1
ATOM 1636 O O . LEU A 1 202 ? 10.868 5.068 -10.916 1.00 95.50 202 LEU A O 1
ATOM 1640 N N . ASN A 1 203 ? 11.790 5.882 -9.051 1.00 95.81 203 ASN A N 1
ATOM 1641 C CA . ASN A 1 203 ? 13.122 5.321 -9.308 1.00 95.81 203 ASN A CA 1
ATOM 1642 C C . ASN A 1 203 ? 13.093 3.787 -9.390 1.00 95.81 203 ASN A C 1
ATOM 1644 O O . ASN A 1 203 ? 13.726 3.184 -10.257 1.00 95.81 203 ASN A O 1
ATOM 1648 N N . ASP A 1 204 ? 12.339 3.146 -8.497 1.00 95.62 204 ASP A N 1
ATOM 1649 C CA . ASP A 1 204 ? 12.126 1.700 -8.494 1.00 95.62 204 ASP A CA 1
ATOM 1650 C C . ASP A 1 204 ? 11.418 1.214 -9.776 1.00 95.62 204 ASP A C 1
ATOM 1652 O O . ASP A 1 204 ? 11.726 0.124 -10.273 1.00 95.62 204 ASP A O 1
ATOM 1656 N N . PHE A 1 205 ? 10.470 2.001 -10.290 1.00 93.69 205 PHE A N 1
ATOM 1657 C CA . PHE A 1 205 ? 9.772 1.752 -11.548 1.00 93.69 205 PHE A CA 1
ATOM 1658 C C . PHE A 1 205 ? 10.695 1.951 -12.755 1.00 93.69 205 PHE A C 1
ATOM 1660 O O . PHE A 1 205 ? 10.849 1.026 -13.551 1.00 93.69 205 PHE A O 1
ATOM 1667 N N . GLU A 1 206 ? 11.372 3.099 -12.856 1.00 94.44 206 GLU A N 1
ATOM 1668 C CA . GLU A 1 206 ? 12.344 3.400 -13.916 1.00 94.44 206 GLU A CA 1
ATOM 1669 C C . GLU A 1 206 ? 13.424 2.316 -13.984 1.00 94.44 206 GLU A C 1
ATOM 1671 O O . GLU A 1 206 ? 13.718 1.778 -15.050 1.00 94.44 206 GLU A O 1
ATOM 1676 N N . GLY A 1 207 ? 13.973 1.919 -12.833 1.00 93.94 207 GLY A N 1
ATOM 1677 C CA . GLY A 1 207 ? 14.968 0.854 -12.748 1.00 93.94 207 GLY A CA 1
ATOM 1678 C C . GLY A 1 207 ? 14.440 -0.517 -13.181 1.00 93.94 207 GLY A C 1
ATOM 1679 O O . GLY A 1 207 ? 15.220 -1.353 -13.638 1.00 93.94 207 GLY A O 1
ATOM 1680 N N . LYS A 1 208 ? 13.131 -0.775 -13.060 1.00 92.31 208 LYS A N 1
ATOM 1681 C CA . LYS A 1 208 ? 12.501 -1.991 -13.592 1.00 92.31 208 LYS A CA 1
ATOM 1682 C C . LYS A 1 208 ? 12.288 -1.885 -15.103 1.00 92.31 208 LYS A C 1
ATOM 1684 O O . LYS A 1 208 ? 12.658 -2.812 -15.817 1.00 92.31 208 LYS A O 1
ATOM 1689 N N . LEU A 1 209 ? 11.773 -0.756 -15.587 1.00 90.81 209 LEU A N 1
ATOM 1690 C CA . LEU A 1 209 ? 11.524 -0.497 -17.005 1.00 90.81 209 LEU A CA 1
ATOM 1691 C C . LEU A 1 209 ? 12.815 -0.526 -17.835 1.00 90.81 209 LEU A C 1
ATOM 1693 O O . LEU A 1 209 ? 12.859 -1.163 -18.883 1.00 90.81 209 LEU A O 1
ATOM 1697 N N . LYS A 1 210 ? 13.908 0.049 -17.324 1.00 92.50 210 LYS A N 1
ATOM 1698 C CA . LYS A 1 210 ? 15.223 0.053 -17.990 1.00 92.50 210 LYS A CA 1
ATOM 1699 C C . LYS A 1 210 ? 15.843 -1.340 -18.172 1.00 92.50 210 LYS A C 1
ATOM 1701 O O . LYS A 1 210 ? 16.774 -1.493 -18.956 1.00 92.50 210 LYS A O 1
ATOM 1706 N N . LYS A 1 211 ? 15.336 -2.374 -17.484 1.00 90.94 211 LYS A N 1
ATOM 1707 C CA . LYS A 1 211 ? 15.741 -3.783 -17.691 1.00 90.94 211 LYS A CA 1
ATOM 1708 C C . LYS A 1 211 ? 15.041 -4.442 -18.886 1.00 90.94 211 LYS A C 1
ATOM 1710 O O . LYS A 1 211 ? 15.389 -5.575 -19.258 1.00 90.94 211 LYS A O 1
ATOM 1715 N N . GLU A 1 212 ? 14.041 -3.780 -19.461 1.00 89.31 212 GLU A N 1
ATOM 1716 C CA . GLU A 1 212 ? 13.410 -4.188 -20.711 1.00 89.31 212 GLU A CA 1
ATOM 1717 C C . GLU A 1 212 ? 14.277 -3.822 -21.914 1.00 89.31 212 GLU A C 1
ATOM 1719 O O . GLU A 1 212 ? 15.143 -2.948 -21.848 1.00 89.31 212 GLU A O 1
ATOM 1724 N N . LYS A 1 213 ? 14.037 -4.481 -23.052 1.00 89.19 213 LYS A N 1
ATOM 1725 C CA . LYS A 1 213 ? 14.699 -4.099 -24.306 1.00 89.19 213 LYS A CA 1
ATOM 1726 C C . LYS A 1 213 ? 14.294 -2.666 -24.684 1.00 89.19 213 LYS A C 1
ATOM 1728 O O . LYS A 1 213 ? 13.118 -2.346 -24.529 1.00 89.19 213 LYS A O 1
ATOM 1733 N N . PRO A 1 214 ? 15.192 -1.842 -25.256 1.00 89.88 214 PRO A N 1
ATOM 1734 C CA . PRO A 1 214 ? 14.873 -0.465 -25.638 1.00 89.88 214 PRO A CA 1
ATOM 1735 C C . PRO A 1 214 ? 13.583 -0.319 -26.463 1.00 89.88 214 PRO A C 1
ATOM 1737 O O . PRO A 1 214 ? 12.757 0.533 -26.160 1.00 89.88 214 PRO A O 1
ATOM 1740 N N . MET A 1 215 ? 13.342 -1.215 -27.430 1.00 87.81 215 MET A N 1
ATOM 1741 C CA . MET A 1 215 ? 12.096 -1.208 -28.215 1.00 87.81 215 MET A CA 1
ATOM 1742 C C . MET A 1 215 ? 10.846 -1.459 -27.362 1.00 87.81 215 MET A C 1
ATOM 1744 O O . MET A 1 215 ? 9.839 -0.797 -27.567 1.00 87.81 215 MET A O 1
ATOM 1748 N N . HIS A 1 216 ? 10.914 -2.356 -26.373 1.00 87.69 216 HIS A N 1
ATOM 1749 C CA . HIS A 1 216 ? 9.790 -2.595 -25.465 1.00 87.69 216 HIS A CA 1
ATOM 1750 C C . HIS A 1 216 ? 9.535 -1.391 -24.545 1.00 87.69 216 HIS A C 1
ATOM 1752 O O . HIS A 1 216 ? 8.394 -1.118 -24.202 1.00 87.69 216 HIS A O 1
ATOM 1758 N N . GLN A 1 217 ? 10.575 -0.654 -24.139 1.00 90.19 217 GLN A N 1
ATOM 1759 C CA . GLN A 1 217 ? 10.395 0.560 -23.332 1.00 90.19 217 GLN A CA 1
ATOM 1760 C C . GLN A 1 217 ? 9.609 1.624 -24.112 1.00 90.19 217 GLN A C 1
ATOM 1762 O O . GLN A 1 217 ? 8.676 2.219 -23.576 1.00 90.19 217 GLN A O 1
ATOM 1767 N N . ILE A 1 218 ? 9.952 1.808 -25.392 1.00 89.56 218 ILE A N 1
ATOM 1768 C CA . ILE A 1 218 ? 9.254 2.722 -26.306 1.00 89.56 218 ILE A CA 1
ATOM 1769 C C . ILE A 1 218 ? 7.815 2.254 -26.541 1.00 89.56 218 ILE A C 1
ATOM 1771 O O . ILE A 1 218 ? 6.893 3.058 -26.468 1.00 89.56 218 ILE A O 1
ATOM 1775 N N . GLU A 1 219 ? 7.607 0.957 -26.767 1.00 87.88 219 GLU A N 1
ATOM 1776 C CA . GLU A 1 219 ? 6.275 0.385 -26.982 1.00 87.88 219 GLU A CA 1
ATOM 1777 C C . GLU A 1 219 ? 5.365 0.557 -25.753 1.00 87.88 219 GLU A C 1
ATOM 1779 O O . GLU A 1 219 ? 4.222 0.981 -25.905 1.00 87.88 219 GLU A O 1
ATOM 1784 N N . ILE A 1 220 ? 5.877 0.334 -24.530 1.00 86.94 220 ILE A N 1
ATOM 1785 C CA . ILE A 1 220 ? 5.138 0.616 -23.281 1.00 86.94 220 ILE A CA 1
ATOM 1786 C C . ILE A 1 220 ? 4.749 2.092 -23.209 1.00 86.94 220 ILE A C 1
ATOM 1788 O O . ILE A 1 220 ? 3.612 2.404 -22.862 1.00 86.94 220 ILE A O 1
ATOM 1792 N N . TYR A 1 221 ? 5.680 3.000 -23.513 1.00 89.06 221 TYR A N 1
ATOM 1793 C CA . TYR A 1 221 ? 5.393 4.431 -23.509 1.00 89.06 221 TYR A CA 1
ATOM 1794 C C . TYR A 1 221 ? 4.271 4.770 -24.494 1.00 89.06 221 TYR A C 1
ATOM 1796 O O . TYR A 1 221 ? 3.280 5.369 -24.087 1.00 89.06 221 TYR A O 1
ATOM 1804 N N . CYS A 1 222 ? 4.377 4.332 -25.750 1.00 86.38 222 CYS A N 1
ATOM 1805 C CA . CYS A 1 222 ? 3.365 4.594 -26.771 1.00 86.38 222 CYS A CA 1
ATOM 1806 C C . CYS A 1 222 ? 1.981 4.041 -26.394 1.00 86.38 222 CYS A C 1
ATOM 1808 O O . CYS A 1 222 ? 0.985 4.711 -26.640 1.00 86.38 222 CYS A O 1
ATOM 1810 N N . ASP A 1 223 ? 1.914 2.860 -25.772 1.00 84.31 223 ASP A N 1
ATOM 1811 C CA . ASP A 1 223 ? 0.650 2.256 -25.327 1.00 84.31 223 ASP A CA 1
ATOM 1812 C C . ASP A 1 223 ? 0.029 2.991 -24.126 1.00 84.31 223 ASP A C 1
ATOM 1814 O O . ASP A 1 223 ? -1.191 3.100 -24.017 1.00 84.31 223 ASP A O 1
ATOM 1818 N N . LYS A 1 224 ? 0.854 3.495 -23.197 1.00 82.56 224 LYS A N 1
ATOM 1819 C CA . LYS A 1 224 ? 0.381 4.009 -21.897 1.00 82.56 224 LYS A CA 1
ATOM 1820 C C . LYS A 1 224 ? 0.310 5.524 -21.782 1.00 82.56 224 LYS A C 1
ATOM 1822 O O . LYS A 1 224 ? -0.341 6.016 -20.859 1.00 82.56 224 LYS A O 1
ATOM 1827 N N . ILE A 1 225 ? 0.943 6.275 -22.679 1.00 83.19 225 ILE A N 1
ATOM 1828 C CA . ILE A 1 225 ? 1.082 7.729 -22.543 1.00 83.19 225 ILE A CA 1
ATOM 1829 C C . ILE A 1 225 ? -0.264 8.461 -22.475 1.00 83.19 225 ILE A C 1
ATOM 1831 O O . ILE A 1 225 ? -0.432 9.354 -21.645 1.00 83.19 225 ILE A O 1
ATOM 1835 N N . GLU A 1 226 ? -1.258 8.050 -23.265 1.00 81.06 226 GLU A N 1
ATOM 1836 C CA . GLU A 1 226 ? -2.576 8.698 -23.264 1.00 81.06 226 GLU A CA 1
ATOM 1837 C C . GLU A 1 226 ? -3.36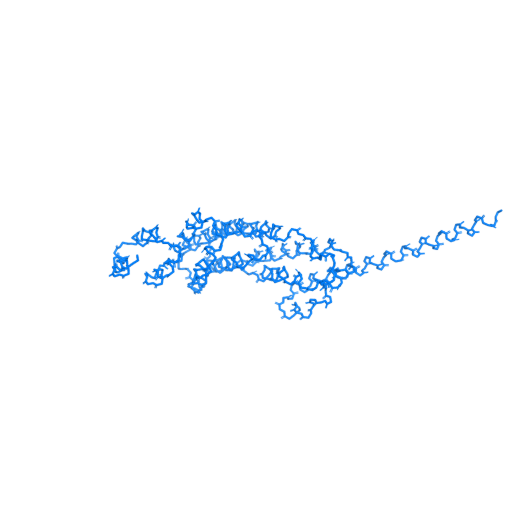8 8.447 -21.970 1.00 81.06 226 GLU A C 1
ATOM 1839 O O . GLU A 1 226 ? -4.061 9.341 -21.475 1.00 81.06 226 GLU A O 1
ATOM 1844 N N . GLU A 1 227 ? -3.265 7.238 -21.408 1.00 79.88 227 GLU A N 1
ATOM 1845 C CA . GLU A 1 227 ? -3.933 6.850 -20.161 1.00 79.88 227 GLU A CA 1
ATOM 1846 C C . GLU A 1 227 ? -3.272 7.531 -18.951 1.00 79.88 227 GLU A C 1
ATOM 1848 O O . GLU A 1 227 ? -3.933 8.122 -18.085 1.00 79.88 227 GLU A O 1
ATOM 1853 N N . VAL A 1 228 ? -1.942 7.461 -18.896 1.00 77.94 228 VAL A N 1
ATOM 1854 C CA . VAL A 1 228 ? -1.150 7.952 -17.769 1.00 77.94 228 VAL A CA 1
ATOM 1855 C C . VAL A 1 228 ? -1.078 9.475 -17.770 1.00 77.94 228 VAL A C 1
ATOM 1857 O O . VAL A 1 228 ? -1.246 10.080 -16.710 1.00 77.94 228 VAL A O 1
ATOM 1860 N N . GLY A 1 229 ? -0.912 10.111 -18.932 1.00 74.12 229 GLY A N 1
ATOM 1861 C CA . GLY A 1 229 ? -0.783 11.566 -19.051 1.00 74.12 229 GLY A CA 1
ATOM 1862 C C . GLY A 1 229 ? -1.982 12.333 -18.487 1.00 74.12 229 GLY A C 1
ATOM 1863 O O . GLY A 1 229 ? -1.820 13.409 -17.920 1.00 74.12 229 GLY A O 1
ATOM 1864 N N . LYS A 1 230 ? -3.185 11.748 -18.545 1.00 75.50 230 LYS A N 1
ATOM 1865 C CA . LYS A 1 230 ? -4.409 12.350 -17.985 1.00 75.50 230 LYS A CA 1
ATOM 1866 C C . LYS A 1 230 ? -4.528 12.213 -16.469 1.00 75.50 230 LYS A C 1
ATOM 1868 O O . LYS A 1 230 ? -5.291 12.947 -15.852 1.00 75.50 230 LYS A O 1
ATOM 1873 N N . THR A 1 231 ? -3.849 11.236 -15.871 1.00 75.31 231 THR A N 1
ATOM 1874 C CA . THR A 1 231 ? -4.177 10.766 -14.517 1.00 75.31 231 THR A CA 1
ATOM 1875 C C . THR A 1 231 ? -3.002 10.746 -13.544 1.00 75.31 231 THR A C 1
ATOM 1877 O O . THR A 1 231 ? -3.228 10.649 -12.341 1.00 75.31 231 THR A O 1
ATOM 1880 N N . SER A 1 232 ? -1.760 10.825 -14.026 1.00 79.38 232 SER A N 1
ATOM 1881 C CA . SER A 1 232 ? -0.563 10.893 -13.183 1.00 79.38 232 SER A CA 1
ATOM 1882 C C . SER A 1 232 ? 0.619 11.533 -13.932 1.00 79.38 232 SER A C 1
ATOM 1884 O O . SER A 1 232 ? 1.408 10.824 -14.565 1.00 79.38 232 SER A O 1
ATOM 1886 N N . PRO A 1 233 ? 0.787 12.869 -13.848 1.00 83.25 233 PRO A N 1
ATOM 1887 C CA . PRO A 1 233 ? 1.875 13.582 -14.524 1.00 83.25 233 PRO A CA 1
ATOM 1888 C C . PRO A 1 233 ? 3.272 13.099 -14.111 1.00 83.25 233 PRO A C 1
ATOM 1890 O O . PRO A 1 233 ? 4.157 12.947 -14.946 1.00 83.25 233 PRO A O 1
ATOM 1893 N N . TYR A 1 234 ? 3.475 12.778 -12.829 1.00 81.69 234 TYR A N 1
ATOM 1894 C CA . TYR A 1 234 ? 4.762 12.267 -12.346 1.00 81.69 234 TYR A CA 1
ATOM 1895 C C . TYR A 1 234 ? 5.129 10.919 -12.972 1.00 81.69 234 TYR A C 1
ATOM 1897 O O . TYR A 1 234 ? 6.278 10.697 -13.346 1.00 81.69 234 TYR A O 1
ATOM 1905 N N . PHE A 1 235 ? 4.148 10.026 -13.109 1.00 82.75 235 PHE A N 1
ATOM 1906 C CA . PHE A 1 235 ? 4.356 8.713 -13.711 1.00 82.75 235 PHE A CA 1
ATOM 1907 C C . PHE A 1 235 ? 4.580 8.822 -15.229 1.00 82.75 235 PHE A C 1
ATOM 1909 O O . PHE A 1 235 ? 5.427 8.120 -15.780 1.00 82.75 235 PHE A O 1
ATOM 1916 N N . CYS A 1 236 ? 3.889 9.765 -15.880 1.00 86.56 236 CYS A N 1
ATOM 1917 C CA . CYS A 1 236 ? 4.086 10.129 -17.284 1.00 86.56 236 CYS A CA 1
ATOM 1918 C C . CYS A 1 236 ? 5.536 10.556 -17.561 1.00 86.56 236 CYS A C 1
ATOM 1920 O O . CYS A 1 236 ? 6.176 10.015 -18.460 1.00 86.56 236 CYS A O 1
ATOM 1922 N N . ASN A 1 237 ? 6.080 11.455 -16.736 1.00 89.00 237 ASN A N 1
ATOM 1923 C CA . ASN A 1 237 ? 7.444 11.961 -16.899 1.00 89.00 237 ASN A CA 1
ATOM 1924 C C . ASN A 1 237 ? 8.496 10.845 -16.804 1.00 89.00 237 ASN A C 1
ATOM 1926 O O . ASN A 1 237 ? 9.447 10.821 -17.584 1.00 89.00 237 ASN A O 1
ATOM 1930 N N . SER A 1 238 ? 8.327 9.893 -15.880 1.00 91.06 238 SER A N 1
ATOM 1931 C CA . SER A 1 238 ? 9.242 8.749 -15.756 1.00 91.06 238 SER A CA 1
ATOM 1932 C C . SER A 1 238 ? 9.170 7.797 -16.955 1.00 91.06 238 SER A C 1
ATOM 1934 O O . SER A 1 238 ? 10.207 7.285 -17.387 1.00 91.06 238 SER A O 1
ATOM 1936 N N . LEU A 1 239 ? 7.976 7.574 -17.517 1.00 90.56 239 LEU A N 1
ATOM 1937 C CA . LEU A 1 239 ? 7.802 6.804 -18.754 1.00 90.56 239 LEU A CA 1
ATOM 1938 C C . LEU A 1 239 ? 8.488 7.492 -19.942 1.00 90.56 239 LEU A C 1
ATOM 1940 O O . LEU A 1 239 ? 9.263 6.851 -20.652 1.00 90.56 239 LEU A O 1
ATOM 1944 N N . GLU A 1 240 ? 8.243 8.791 -20.127 1.00 92.56 240 GLU A N 1
ATOM 1945 C CA . GLU A 1 240 ? 8.833 9.592 -21.205 1.00 92.56 240 GLU A CA 1
ATOM 1946 C C . GLU A 1 240 ? 10.359 9.610 -21.121 1.00 92.56 240 GLU A C 1
ATOM 1948 O O . GLU A 1 240 ? 11.046 9.312 -22.098 1.00 92.56 240 GLU A O 1
ATOM 1953 N N . LYS A 1 241 ? 10.900 9.863 -19.926 1.00 94.19 241 LYS A N 1
ATOM 1954 C CA . LYS A 1 241 ? 12.340 9.830 -19.665 1.00 94.19 241 LYS A CA 1
ATOM 1955 C C . LYS A 1 241 ? 12.960 8.493 -20.079 1.00 94.19 241 LYS A C 1
ATOM 1957 O O . LYS A 1 241 ? 13.955 8.481 -20.800 1.00 94.19 241 LYS A O 1
ATOM 1962 N N . CYS A 1 242 ? 12.375 7.367 -19.662 1.00 93.94 242 CYS A N 1
ATOM 1963 C CA . CYS A 1 242 ? 12.895 6.048 -20.032 1.00 93.94 242 CYS A CA 1
ATOM 1964 C C . CYS A 1 242 ? 12.801 5.794 -21.544 1.00 93.94 242 CYS A C 1
ATOM 1966 O O . CYS A 1 242 ? 13.736 5.248 -22.127 1.00 93.94 242 CYS A O 1
ATOM 1968 N N . ALA A 1 243 ? 11.716 6.223 -22.194 1.00 93.81 243 ALA A N 1
ATOM 1969 C CA . ALA A 1 243 ? 11.557 6.086 -23.639 1.00 93.81 243 ALA A CA 1
ATOM 1970 C C . ALA A 1 243 ? 12.603 6.901 -24.419 1.00 93.81 243 ALA A C 1
ATOM 1972 O O . ALA A 1 243 ? 13.212 6.378 -25.351 1.00 93.81 243 ALA A O 1
ATOM 1973 N N . LEU A 1 244 ? 12.874 8.146 -24.016 1.00 94.62 244 LEU A N 1
ATOM 1974 C CA . LEU A 1 244 ? 13.896 8.996 -24.639 1.00 94.62 244 LEU A CA 1
ATOM 1975 C C . LEU A 1 244 ? 15.309 8.418 -24.478 1.00 94.62 244 LEU A C 1
ATOM 1977 O O . LEU A 1 244 ? 16.087 8.386 -25.438 1.00 94.62 244 LEU A O 1
ATOM 1981 N N . GLU A 1 245 ? 15.638 7.911 -23.287 1.00 95.25 245 GLU A N 1
ATOM 1982 C CA . GLU A 1 245 ? 16.903 7.209 -23.049 1.00 95.25 245 GLU A CA 1
ATOM 1983 C C . GLU A 1 245 ? 17.020 5.952 -23.935 1.00 95.25 245 GLU A C 1
ATOM 1985 O O . GLU A 1 245 ? 18.069 5.709 -24.536 1.00 95.25 245 GLU A O 1
ATOM 1990 N N . ALA A 1 246 ? 15.935 5.185 -24.091 1.00 94.06 246 ALA A N 1
ATOM 1991 C CA . ALA A 1 246 ? 15.892 4.005 -24.952 1.00 94.06 246 ALA A CA 1
ATOM 1992 C C . ALA A 1 246 ? 16.075 4.343 -26.443 1.00 94.06 246 ALA A C 1
ATOM 1994 O O . ALA A 1 246 ? 16.843 3.667 -27.132 1.00 94.06 246 ALA A O 1
ATOM 1995 N N . VAL A 1 247 ? 15.423 5.402 -26.941 1.00 93.56 247 VAL A N 1
ATOM 1996 C CA . VAL A 1 247 ? 15.618 5.914 -28.312 1.00 93.56 247 VAL A CA 1
ATOM 1997 C C . VAL A 1 247 ? 17.078 6.300 -28.526 1.00 93.56 247 VAL A C 1
ATOM 1999 O O . VAL A 1 247 ? 17.692 5.887 -29.510 1.00 93.56 247 VAL A O 1
ATOM 2002 N N . THR A 1 248 ? 17.656 7.036 -27.576 1.00 93.38 248 THR A N 1
ATOM 2003 C CA . THR A 1 248 ? 19.058 7.465 -27.633 1.00 93.38 248 THR A CA 1
ATOM 2004 C C . THR A 1 248 ? 19.999 6.264 -27.722 1.00 93.38 248 THR A C 1
ATOM 2006 O O . THR A 1 248 ? 20.874 6.235 -28.589 1.00 93.38 248 THR A O 1
ATOM 2009 N N . ALA A 1 249 ? 19.777 5.234 -26.900 1.00 91.75 249 ALA A N 1
ATOM 2010 C CA . ALA A 1 249 ? 20.574 4.010 -26.917 1.00 91.75 249 ALA A CA 1
ATOM 2011 C C . ALA A 1 249 ? 20.491 3.263 -28.263 1.00 91.75 249 ALA A C 1
ATOM 2013 O O . ALA A 1 249 ? 21.507 2.789 -28.772 1.00 91.75 249 ALA A O 1
ATOM 2014 N N . ILE A 1 250 ? 19.303 3.186 -28.879 1.00 90.38 250 ILE A N 1
ATOM 2015 C CA . ILE A 1 250 ? 19.127 2.571 -30.207 1.00 90.38 250 ILE A CA 1
ATOM 2016 C C . ILE A 1 250 ? 19.883 3.362 -31.278 1.00 90.38 250 ILE A C 1
ATOM 2018 O O . ILE A 1 250 ? 20.574 2.770 -32.112 1.00 90.38 250 ILE A O 1
ATOM 2022 N N . CYS A 1 251 ? 19.758 4.690 -31.267 1.00 87.88 251 CYS A N 1
ATOM 2023 C CA . CYS A 1 251 ? 20.434 5.561 -32.224 1.00 87.88 251 CYS A CA 1
ATOM 2024 C C . CYS A 1 251 ? 21.958 5.423 -32.124 1.00 87.88 251 CYS A C 1
ATOM 2026 O O . CYS A 1 251 ? 22.624 5.256 -33.145 1.00 87.88 251 CYS A O 1
ATOM 2028 N N . GLN A 1 252 ? 22.504 5.418 -30.907 1.00 87.94 252 GLN A N 1
ATOM 2029 C CA . GLN A 1 252 ? 23.939 5.244 -30.671 1.00 87.94 252 GLN A CA 1
ATOM 2030 C C . GLN A 1 252 ? 24.446 3.879 -31.150 1.00 87.94 252 GLN A C 1
ATOM 2032 O O . GLN A 1 252 ? 25.450 3.828 -31.854 1.00 87.94 252 GLN A O 1
ATOM 2037 N N . ALA A 1 253 ? 23.725 2.792 -30.855 1.00 85.94 253 ALA A N 1
ATOM 2038 C CA . ALA A 1 253 ? 24.103 1.447 -31.296 1.00 85.94 253 ALA A CA 1
ATOM 2039 C C . ALA A 1 253 ? 24.099 1.294 -32.828 1.00 85.94 253 ALA A C 1
ATOM 2041 O O . ALA A 1 253 ? 24.912 0.564 -33.393 1.00 85.94 253 ALA A O 1
ATOM 2042 N N . ARG A 1 254 ? 23.188 1.991 -33.523 1.00 77.75 254 ARG A N 1
ATOM 2043 C CA . ARG A 1 254 ? 23.183 2.030 -34.992 1.00 77.75 254 ARG A CA 1
ATOM 2044 C C . ARG A 1 254 ? 24.362 2.829 -35.537 1.00 77.75 254 ARG A C 1
ATOM 2046 O O . ARG A 1 254 ? 25.003 2.372 -36.475 1.00 77.75 254 ARG A O 1
ATOM 2053 N N . LEU A 1 255 ? 24.662 3.989 -34.955 1.00 74.25 255 LEU A N 1
ATOM 2054 C CA . LEU A 1 255 ? 25.792 4.822 -35.377 1.00 74.25 255 LEU A CA 1
ATOM 2055 C C . LEU A 1 255 ? 27.137 4.107 -35.198 1.00 74.25 255 LEU A C 1
ATOM 2057 O O . LEU A 1 255 ? 27.952 4.146 -36.115 1.00 74.25 255 LEU A O 1
ATOM 2061 N N . SER A 1 256 ? 27.345 3.409 -34.077 1.00 70.94 256 SER A N 1
ATOM 2062 C CA . SER A 1 256 ? 28.560 2.616 -33.849 1.00 70.94 256 SER A CA 1
ATOM 2063 C C . SER A 1 256 ? 28.664 1.437 -34.816 1.00 70.94 256 SER A C 1
ATOM 2065 O O . SER A 1 256 ? 29.727 1.187 -35.367 1.00 70.94 256 SER A O 1
ATOM 2067 N N . PHE A 1 257 ? 27.548 0.763 -35.118 1.00 65.00 257 PHE A N 1
ATOM 2068 C CA . PHE A 1 257 ? 27.535 -0.287 -36.137 1.00 65.00 257 PHE A CA 1
ATOM 2069 C C . PHE A 1 257 ? 27.965 0.254 -37.508 1.00 65.00 257 PHE A C 1
ATOM 2071 O O . PHE A 1 257 ? 28.778 -0.365 -38.194 1.00 65.00 257 PHE A O 1
ATOM 2078 N N . PHE A 1 258 ? 27.470 1.430 -37.906 1.00 57.69 258 PHE A N 1
ATOM 2079 C CA . PHE A 1 258 ? 27.905 2.070 -39.146 1.00 57.69 258 PHE A CA 1
ATOM 2080 C C . PHE A 1 258 ? 29.374 2.513 -39.100 1.00 57.69 258 PHE A C 1
ATOM 2082 O O . PHE A 1 258 ? 30.065 2.307 -40.095 1.00 57.69 258 PHE A O 1
ATOM 2089 N N . SER A 1 259 ? 29.887 3.049 -37.983 1.00 59.19 259 SER A N 1
ATOM 2090 C CA . SER A 1 259 ? 31.315 3.393 -37.891 1.00 59.19 259 SER A CA 1
ATOM 2091 C C . SER A 1 259 ? 32.209 2.159 -37.961 1.00 59.19 259 SER A C 1
ATOM 2093 O O . SER A 1 259 ? 33.199 2.180 -38.680 1.00 59.19 259 SER A O 1
ATOM 2095 N N . ASP A 1 260 ? 31.837 1.062 -37.301 1.00 58.06 260 ASP A N 1
ATOM 2096 C CA . ASP A 1 260 ? 32.624 -0.177 -37.289 1.00 58.06 260 ASP A CA 1
ATOM 2097 C C . ASP A 1 260 ? 32.591 -0.880 -38.652 1.00 58.06 260 ASP A C 1
ATOM 2099 O O . ASP A 1 260 ? 33.600 -1.421 -39.107 1.00 58.06 260 ASP A O 1
ATOM 2103 N N . THR A 1 261 ? 31.458 -0.821 -39.360 1.00 57.44 261 THR A N 1
ATOM 2104 C CA . THR A 1 261 ? 31.345 -1.344 -40.733 1.00 57.44 261 THR A CA 1
ATOM 2105 C C . THR A 1 261 ? 32.165 -0.502 -41.714 1.00 57.44 261 THR A C 1
ATOM 2107 O O . THR A 1 261 ? 32.824 -1.045 -42.597 1.00 57.44 261 THR A O 1
ATOM 2110 N N . VAL A 1 262 ? 32.180 0.827 -41.553 1.00 53.41 262 VAL A N 1
ATOM 2111 C CA . VAL A 1 262 ? 33.020 1.722 -42.364 1.00 53.41 262 VAL A CA 1
ATOM 2112 C C . VAL A 1 262 ? 34.504 1.515 -42.052 1.00 53.41 262 VAL A C 1
ATOM 2114 O O . VAL A 1 262 ? 35.287 1.423 -42.991 1.00 53.41 262 VAL A O 1
ATOM 2117 N N . CYS A 1 263 ? 34.900 1.358 -40.785 1.00 52.44 263 CYS A N 1
ATOM 2118 C CA . CYS A 1 263 ? 36.284 1.052 -40.405 1.00 52.44 263 CYS A CA 1
ATOM 2119 C C . CYS A 1 263 ? 36.742 -0.311 -40.949 1.00 52.44 263 CYS A C 1
ATOM 2121 O O . CYS A 1 263 ? 37.798 -0.393 -41.564 1.00 52.44 263 CYS A O 1
ATOM 2123 N N . THR A 1 264 ? 35.922 -1.361 -40.835 1.00 51.97 264 THR A N 1
ATOM 2124 C CA . THR A 1 264 ? 36.250 -2.695 -41.382 1.00 51.97 264 THR A CA 1
ATOM 2125 C C . THR A 1 264 ? 36.254 -2.745 -42.914 1.00 51.97 264 THR A C 1
ATOM 2127 O O . THR A 1 264 ? 37.011 -3.521 -43.501 1.00 51.97 264 THR A O 1
ATOM 2130 N N . LEU A 1 265 ? 35.454 -1.915 -43.592 1.00 48.53 265 LEU A N 1
ATOM 2131 C CA . LEU A 1 265 ? 35.558 -1.709 -45.041 1.00 48.53 265 LEU A CA 1
ATOM 2132 C C . LEU A 1 265 ? 36.834 -0.940 -45.410 1.00 48.53 265 LEU A C 1
ATOM 2134 O O . LEU A 1 265 ? 37.484 -1.305 -46.386 1.00 48.53 265 LEU A O 1
ATOM 2138 N N . ASN A 1 266 ? 37.228 0.068 -44.627 1.00 48.34 266 ASN A N 1
ATOM 2139 C CA . ASN A 1 266 ? 38.454 0.834 -44.866 1.00 48.34 266 ASN A CA 1
ATOM 2140 C C . ASN A 1 266 ? 39.714 -0.021 -44.654 1.00 48.34 266 ASN A C 1
ATOM 2142 O O . ASN A 1 266 ? 40.624 0.023 -45.479 1.00 48.34 266 ASN A O 1
ATOM 2146 N N . ASP A 1 267 ? 39.737 -0.873 -43.627 1.00 46.50 267 ASP A N 1
ATOM 2147 C CA . ASP A 1 267 ? 40.848 -1.799 -43.373 1.00 46.50 267 ASP A CA 1
ATOM 2148 C C . ASP A 1 267 ? 40.971 -2.871 -44.476 1.00 46.50 267 ASP A C 1
ATOM 2150 O O . ASP A 1 267 ? 42.076 -3.237 -44.879 1.00 46.50 267 ASP A O 1
ATOM 2154 N N . ASN A 1 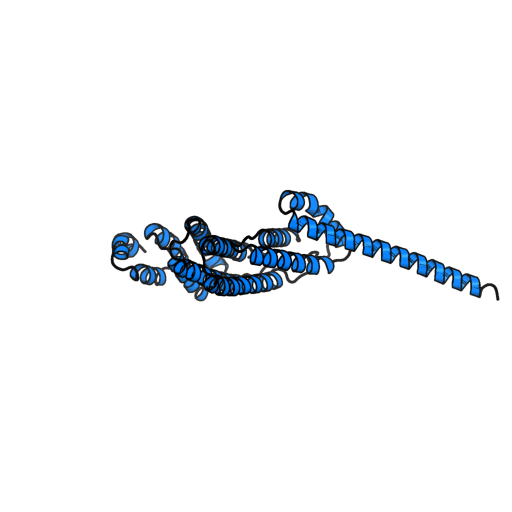268 ? 39.849 -3.318 -45.056 1.00 44.09 268 ASN A N 1
ATOM 2155 C CA . ASN A 1 268 ? 39.850 -4.232 -46.208 1.00 44.09 268 ASN A CA 1
ATOM 2156 C C . ASN A 1 268 ? 40.221 -3.559 -47.543 1.00 44.09 268 ASN A C 1
ATOM 2158 O O . ASN A 1 268 ? 40.640 -4.250 -48.475 1.00 44.09 268 ASN A O 1
ATOM 2162 N N . ILE A 1 269 ? 40.077 -2.236 -47.661 1.00 43.97 269 ILE A N 1
ATOM 2163 C CA . ILE A 1 269 ? 40.545 -1.471 -48.827 1.00 43.97 269 ILE A CA 1
ATOM 2164 C C . ILE A 1 269 ? 42.059 -1.227 -48.726 1.00 43.97 269 ILE A C 1
ATOM 2166 O O . ILE A 1 269 ? 42.754 -1.331 -49.736 1.00 43.97 269 ILE A O 1
ATOM 2170 N N . TYR A 1 270 ? 42.600 -1.015 -47.521 1.00 34.41 270 TYR A N 1
ATOM 2171 C CA . TYR A 1 270 ? 44.047 -0.873 -47.314 1.00 34.41 270 TYR A CA 1
ATOM 2172 C C . TYR A 1 270 ? 44.835 -2.182 -47.499 1.00 34.41 270 TYR A C 1
ATOM 2174 O O . TYR A 1 270 ? 45.974 -2.140 -47.956 1.00 34.41 270 TYR A O 1
ATOM 2182 N N . LEU A 1 271 ? 44.231 -3.348 -47.245 1.00 38.50 271 LEU A N 1
ATOM 2183 C CA . LEU A 1 271 ? 44.861 -4.662 -47.466 1.00 38.50 271 LEU A CA 1
ATOM 2184 C C . LEU A 1 271 ? 44.792 -5.182 -48.917 1.00 38.50 271 LEU A C 1
ATOM 2186 O O . LEU A 1 271 ? 45.349 -6.238 -49.205 1.00 38.50 271 LEU A O 1
ATOM 2190 N N . LYS A 1 272 ? 44.141 -4.461 -49.843 1.00 32.41 272 LYS A N 1
ATOM 2191 C CA . LYS A 1 272 ? 44.106 -4.801 -51.283 1.00 32.41 272 LYS A CA 1
ATOM 2192 C C . LYS A 1 272 ? 44.973 -3.901 -52.172 1.00 32.41 272 LYS A C 1
ATOM 2194 O O . LYS A 1 272 ? 44.998 -4.110 -53.382 1.00 32.41 272 LYS A O 1
ATOM 2199 N N . CYS A 1 273 ? 45.686 -2.939 -51.588 1.00 35.31 273 CYS A N 1
ATOM 2200 C CA . CYS A 1 273 ? 46.582 -2.020 -52.299 1.00 35.31 273 CYS A CA 1
ATOM 2201 C C . CYS A 1 273 ? 48.062 -2.161 -51.887 1.00 35.31 273 CYS A C 1
ATOM 2203 O O . CYS A 1 273 ? 48.820 -1.203 -52.032 1.00 35.31 273 CYS A O 1
ATOM 2205 N N . VAL A 1 274 ? 48.477 -3.337 -51.398 1.00 36.28 274 VAL A N 1
ATOM 2206 C CA . VAL A 1 274 ? 49.892 -3.705 -51.197 1.00 36.28 274 VAL A CA 1
ATOM 2207 C C . VAL A 1 274 ? 50.206 -4.968 -51.983 1.00 36.28 274 VAL A C 1
ATOM 2209 O O . VAL A 1 274 ? 49.395 -5.916 -51.893 1.00 36.28 274 VAL A O 1
#

InterPro domains:
  IPR031248 E3 ubiquitin-protein ligase RNF213 [PTHR22605] (2-256)